Protein AF-A0A8J6HK53-F1 (afdb_monomer_lite)

Structure (mmCIF, N/CA/C/O backbone):
data_AF-A0A8J6HK53-F1
#
_entry.id   AF-A0A8J6HK53-F1
#
loop_
_atom_site.group_PDB
_atom_site.id
_atom_site.type_symbol
_atom_site.label_atom_id
_atom_site.label_alt_id
_atom_site.label_comp_id
_atom_site.label_asym_id
_atom_site.label_entity_id
_atom_site.label_seq_id
_atom_site.pdbx_PDB_ins_code
_atom_site.Cartn_x
_atom_site.Cartn_y
_atom_site.Cartn_z
_atom_site.occupancy
_atom_site.B_iso_or_equiv
_atom_site.auth_seq_id
_atom_site.auth_comp_id
_atom_site.auth_asym_id
_atom_site.auth_atom_id
_atom_site.pdbx_PDB_model_num
ATOM 1 N N . MET A 1 1 ? -6.971 10.467 -10.040 1.00 37.59 1 MET A N 1
ATOM 2 C CA . MET A 1 1 ? -7.233 10.680 -8.605 1.00 37.59 1 MET A CA 1
ATOM 3 C C . MET A 1 1 ? -7.812 9.378 -8.085 1.00 37.59 1 MET A C 1
ATOM 5 O O . MET A 1 1 ? -8.871 8.982 -8.554 1.00 37.59 1 MET A O 1
ATOM 9 N N . ILE A 1 2 ? -7.060 8.644 -7.266 1.00 41.19 2 ILE A N 1
ATOM 10 C CA . ILE A 1 2 ? -7.549 7.403 -6.655 1.00 41.19 2 ILE A CA 1
ATOM 11 C C . ILE A 1 2 ? -8.360 7.840 -5.438 1.00 41.19 2 ILE A C 1
ATOM 13 O O . ILE A 1 2 ? -7.820 8.446 -4.517 1.00 41.19 2 ILE A O 1
ATOM 17 N N . HIS A 1 3 ? -9.672 7.640 -5.488 1.00 45.41 3 HIS A N 1
ATOM 18 C CA . HIS A 1 3 ? -10.553 7.978 -4.379 1.00 45.41 3 HIS A CA 1
ATOM 19 C C . HIS A 1 3 ? -10.498 6.842 -3.359 1.00 45.41 3 HIS A C 1
ATOM 21 O O . HIS A 1 3 ? -11.052 5.771 -3.594 1.00 45.41 3 HIS A O 1
ATOM 27 N N . TYR A 1 4 ? -9.810 7.066 -2.242 1.00 73.19 4 TYR A N 1
ATOM 28 C CA . TYR A 1 4 ? -9.818 6.129 -1.124 1.00 73.19 4 TYR A CA 1
ATOM 29 C C . TYR A 1 4 ? -11.157 6.216 -0.390 1.00 73.19 4 TYR A C 1
ATOM 31 O O . TYR A 1 4 ? -11.612 7.306 -0.037 1.00 73.19 4 TYR A O 1
ATOM 39 N N . ILE A 1 5 ? -11.795 5.068 -0.159 1.00 81.25 5 ILE A N 1
ATOM 40 C CA . ILE A 1 5 ? -13.000 4.998 0.668 1.00 81.25 5 ILE A CA 1
ATOM 41 C C . ILE A 1 5 ? -12.639 5.274 2.135 1.00 81.25 5 ILE A C 1
ATOM 43 O O . ILE A 1 5 ? -11.664 4.724 2.656 1.00 81.25 5 ILE A O 1
ATOM 47 N N . LEU A 1 6 ? -13.412 6.145 2.789 1.00 86.81 6 LEU A N 1
ATOM 48 C CA . LEU A 1 6 ? -13.279 6.423 4.221 1.00 86.81 6 LEU A CA 1
ATOM 49 C C . LEU A 1 6 ? -13.789 5.225 5.044 1.00 86.81 6 LEU A C 1
ATOM 51 O O . LEU 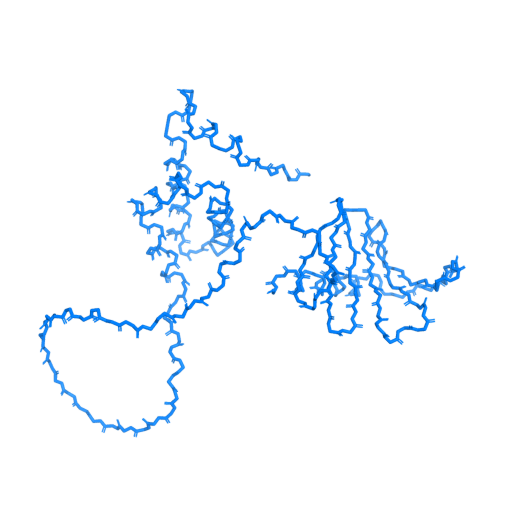A 1 6 ? -14.771 4.609 4.626 1.00 86.81 6 LEU A O 1
ATOM 55 N N . PRO A 1 7 ? -13.204 4.929 6.223 1.00 85.69 7 PRO A N 1
ATOM 56 C CA . PRO A 1 7 ? -13.631 3.808 7.066 1.00 85.69 7 PRO A CA 1
ATOM 57 C C . PRO A 1 7 ? -15.132 3.819 7.373 1.00 85.69 7 PRO A C 1
ATOM 59 O O . PRO A 1 7 ? -15.815 2.831 7.137 1.00 85.69 7 PRO A O 1
ATOM 62 N N . SER A 1 8 ? -15.676 4.971 7.774 1.00 86.44 8 SER A N 1
ATOM 63 C CA . SER A 1 8 ? -17.103 5.119 8.089 1.00 86.44 8 SER A CA 1
ATOM 64 C C . SER A 1 8 ? -18.022 4.815 6.904 1.00 86.44 8 SER A C 1
ATOM 66 O O . SER A 1 8 ? -19.087 4.232 7.083 1.00 86.44 8 SER A O 1
ATOM 68 N N . LEU A 1 9 ? -17.605 5.171 5.685 1.00 88.81 9 LEU A N 1
ATOM 69 C CA . LEU A 1 9 ? -18.369 4.891 4.470 1.00 88.81 9 LEU A CA 1
ATOM 70 C C . LEU A 1 9 ? -18.271 3.412 4.071 1.00 88.81 9 LEU A C 1
ATOM 72 O O . LEU A 1 9 ? -19.230 2.851 3.546 1.00 88.81 9 LEU A O 1
ATOM 76 N N . LEU A 1 10 ? -17.125 2.773 4.322 1.00 89.00 10 LEU A N 1
ATOM 77 C CA . LEU A 1 10 ? -16.948 1.339 4.101 1.00 89.00 10 LEU A CA 1
ATOM 78 C C . LEU A 1 10 ? -17.796 0.518 5.085 1.00 89.00 10 LEU A C 1
ATOM 80 O O . LEU A 1 10 ? -18.440 -0.443 4.665 1.00 89.00 10 LEU A O 1
ATOM 84 N N . GLU A 1 11 ? -17.855 0.917 6.357 1.00 88.94 11 GLU A N 1
ATOM 85 C CA . GLU A 1 11 ? -18.749 0.312 7.353 1.00 88.94 11 GLU A CA 1
ATOM 86 C C . GLU A 1 11 ? -20.219 0.484 6.971 1.00 88.94 11 GLU A C 1
ATOM 88 O O . GLU A 1 11 ? -20.986 -0.478 7.023 1.00 88.94 11 GLU A O 1
ATOM 93 N N . GLU A 1 12 ? -20.613 1.689 6.548 1.00 88.00 12 GLU A N 1
ATOM 94 C CA . GLU A 1 12 ? -21.968 1.953 6.067 1.00 88.00 12 GLU A CA 1
ATOM 95 C C . GLU A 1 12 ? -22.305 1.038 4.888 1.00 88.00 12 GLU A C 1
ATOM 97 O O . GLU A 1 12 ? -23.338 0.373 4.912 1.00 88.00 12 GLU A O 1
ATOM 102 N N . LEU A 1 13 ? -21.413 0.916 3.902 1.00 87.75 13 LEU A N 1
ATOM 103 C CA . LEU A 1 13 ? -21.614 0.056 2.734 1.00 87.75 13 LEU A CA 1
ATOM 104 C C . LEU A 1 13 ? -21.748 -1.429 3.108 1.00 87.75 13 LEU A C 1
ATOM 106 O O . LEU A 1 13 ? -22.575 -2.139 2.535 1.00 87.75 13 LEU A O 1
ATOM 110 N N . CYS A 1 14 ? -20.974 -1.898 4.089 1.00 87.44 14 CYS A N 1
ATOM 111 C CA . CYS A 1 14 ? -21.065 -3.273 4.584 1.00 87.44 14 CYS A CA 1
ATOM 112 C C . CYS A 1 14 ? -22.380 -3.550 5.331 1.00 87.44 14 CYS A C 1
ATOM 114 O O . CYS A 1 14 ? -22.868 -4.678 5.296 1.00 87.44 14 CYS A O 1
ATOM 116 N N . ASN A 1 15 ? -22.956 -2.527 5.967 1.00 83.94 15 ASN A N 1
ATOM 117 C CA . ASN A 1 15 ? -24.186 -2.617 6.759 1.00 83.94 15 ASN A CA 1
ATOM 118 C C . ASN A 1 15 ? -25.443 -2.151 6.004 1.00 83.94 15 ASN A C 1
ATOM 120 O O . ASN A 1 15 ? -26.542 -2.158 6.556 1.00 83.94 15 ASN A O 1
ATOM 124 N N . THR A 1 16 ? -25.297 -1.711 4.755 1.00 78.88 16 THR A N 1
ATOM 125 C CA . THR A 1 16 ? -26.386 -1.120 3.983 1.00 78.88 16 THR A CA 1
ATOM 126 C C . THR A 1 16 ? -27.372 -2.188 3.496 1.00 78.88 16 THR A C 1
ATOM 128 O O . THR A 1 16 ? -27.006 -3.138 2.807 1.00 78.88 16 THR A O 1
ATOM 131 N N . GLU A 1 17 ? -28.664 -1.967 3.760 1.00 71.31 17 GLU A N 1
ATOM 132 C CA . GLU A 1 17 ? -29.782 -2.827 3.325 1.00 71.31 17 GLU A CA 1
ATOM 133 C C . GLU A 1 17 ? -29.893 -2.975 1.794 1.00 71.31 17 GLU A C 1
ATOM 135 O O . GLU A 1 17 ? -30.465 -3.944 1.299 1.00 71.31 17 GLU A O 1
ATOM 140 N N . SER A 1 18 ? -29.360 -2.023 1.020 1.00 70.75 18 SER A N 1
ATOM 141 C CA . SER A 1 18 ? -29.337 -2.098 -0.448 1.00 70.75 18 SER A CA 1
ATOM 142 C C . SER A 1 18 ? -28.207 -2.969 -1.010 1.00 70.75 18 SER A C 1
ATOM 144 O O . SER A 1 18 ? -28.273 -3.348 -2.180 1.00 70.75 18 SER A O 1
ATOM 146 N N . SER A 1 19 ? -27.214 -3.343 -0.196 1.00 70.81 19 SER A N 1
ATOM 147 C CA . SER A 1 19 ? -26.111 -4.238 -0.568 1.00 70.81 19 SER A CA 1
ATOM 148 C C . SER A 1 19 ? -25.847 -5.291 0.515 1.00 70.81 19 SER A C 1
ATOM 150 O O . SER A 1 19 ? -24.735 -5.364 1.055 1.00 70.81 19 SER A O 1
ATOM 152 N N . PRO A 1 20 ? -26.843 -6.141 0.837 1.00 71.00 20 PRO A N 1
ATOM 153 C CA . PRO A 1 20 ? -26.651 -7.186 1.825 1.00 71.00 20 PRO A CA 1
ATOM 154 C C . PRO A 1 20 ? -25.537 -8.118 1.339 1.00 71.00 20 PRO A C 1
ATOM 156 O O . PRO A 1 20 ? -25.554 -8.590 0.200 1.00 71.00 20 PRO A O 1
ATOM 159 N N . ASN A 1 21 ? -24.579 -8.403 2.220 1.00 84.88 21 ASN A N 1
ATOM 160 C CA . ASN A 1 21 ? -23.412 -9.256 1.965 1.00 84.88 21 ASN A CA 1
ATOM 161 C C . ASN A 1 21 ? -22.292 -8.637 1.115 1.00 84.88 21 ASN A C 1
ATOM 163 O O . ASN A 1 21 ? -21.433 -9.388 0.649 1.00 84.88 21 ASN A O 1
ATOM 167 N N . PHE A 1 22 ? -22.240 -7.310 0.945 1.00 90.94 22 PHE A N 1
ATOM 168 C CA . PHE A 1 22 ? -21.119 -6.653 0.256 1.00 90.94 22 PHE A CA 1
ATOM 169 C C . PHE A 1 22 ? -19.753 -7.131 0.780 1.00 90.94 22 PHE A C 1
ATOM 171 O O . PHE A 1 22 ? -18.909 -7.557 -0.005 1.00 90.94 22 PHE A O 1
ATOM 178 N N . GLY A 1 23 ? -19.571 -7.147 2.107 1.00 90.81 23 GLY A N 1
ATOM 179 C CA . GLY A 1 23 ? -18.329 -7.605 2.730 1.00 90.81 23 GLY A CA 1
ATOM 180 C C . GLY A 1 23 ? -17.974 -9.048 2.361 1.00 90.81 23 GLY A C 1
ATOM 181 O O . GLY A 1 23 ? -16.828 -9.336 2.043 1.00 90.81 23 GLY A O 1
ATOM 182 N N . THR A 1 24 ? -18.957 -9.950 2.309 1.00 91.25 24 THR A N 1
ATOM 183 C CA . THR A 1 24 ? -18.725 -11.342 1.889 1.00 91.25 24 THR A CA 1
ATOM 184 C C . THR A 1 24 ? -18.338 -11.433 0.413 1.00 91.25 24 THR A C 1
ATOM 186 O O . THR A 1 24 ? -17.354 -12.092 0.097 1.00 91.25 24 THR A O 1
ATOM 189 N N . GLN A 1 25 ? -19.055 -10.741 -0.478 1.00 93.75 25 GLN A N 1
ATOM 190 C CA . GLN A 1 25 ? -18.770 -10.757 -1.920 1.00 93.75 25 GLN A CA 1
ATOM 191 C C . GLN A 1 25 ? -17.386 -10.184 -2.233 1.00 93.75 25 GLN A C 1
ATOM 193 O O . GLN A 1 25 ? -16.662 -10.727 -3.065 1.00 93.75 25 GLN A O 1
ATOM 198 N N . LEU A 1 26 ? -16.989 -9.113 -1.540 1.00 94.81 26 LEU A N 1
ATOM 199 C CA . LEU A 1 26 ? -15.649 -8.555 -1.676 1.00 94.81 26 LEU A CA 1
ATOM 200 C C . LEU A 1 26 ? -14.590 -9.598 -1.305 1.00 94.81 26 LEU A C 1
ATOM 202 O O . LEU A 1 26 ? -13.646 -9.800 -2.061 1.00 94.81 26 LEU A O 1
ATOM 206 N N . VAL A 1 27 ? -14.770 -10.310 -0.190 1.00 95.75 27 VAL A N 1
ATOM 207 C CA . VAL A 1 27 ? -13.820 -11.350 0.230 1.00 95.75 27 VAL A CA 1
ATOM 208 C C . VAL A 1 27 ? -13.820 -12.564 -0.710 1.00 95.75 27 VAL A C 1
ATOM 210 O O . VAL A 1 27 ? -12.768 -13.161 -0.918 1.00 95.75 27 VAL A O 1
ATOM 213 N N . GLU A 1 28 ? -14.942 -12.913 -1.340 1.00 95.75 28 GLU A N 1
ATOM 214 C CA . GLU A 1 28 ? -14.986 -13.962 -2.373 1.00 95.75 28 GLU A CA 1
ATOM 215 C C . GLU A 1 28 ? -14.168 -13.586 -3.615 1.00 95.75 28 GLU A C 1
ATOM 217 O O . GLU A 1 28 ? -13.426 -14.417 -4.146 1.00 95.75 28 GLU A O 1
ATOM 222 N N . VAL A 1 29 ? -14.245 -12.325 -4.052 1.00 97.06 29 VAL A N 1
ATOM 223 C CA . VAL A 1 29 ? -13.394 -11.816 -5.138 1.00 97.06 29 VAL A CA 1
ATOM 224 C C . VAL A 1 29 ? -11.928 -11.880 -4.724 1.00 97.06 29 VAL A C 1
ATOM 226 O O . VAL A 1 29 ? -11.104 -12.365 -5.496 1.00 97.06 29 VAL A O 1
ATOM 229 N N . ILE A 1 30 ? -11.609 -11.476 -3.490 1.00 97.19 30 ILE A N 1
ATOM 230 C CA . ILE A 1 30 ? -10.246 -11.561 -2.952 1.00 97.19 30 ILE A CA 1
ATOM 231 C C . ILE A 1 30 ? -9.734 -13.008 -2.989 1.00 97.19 30 ILE A C 1
ATOM 233 O O . ILE A 1 30 ? -8.644 -13.262 -3.494 1.00 97.19 30 ILE A O 1
ATOM 237 N N . ALA A 1 31 ? -10.535 -13.961 -2.504 1.00 96.44 31 ALA A N 1
ATOM 238 C CA . ALA A 1 31 ? -10.197 -15.382 -2.520 1.00 96.44 31 ALA A CA 1
ATOM 239 C C . ALA A 1 31 ? -9.950 -15.899 -3.943 1.00 96.44 31 ALA A C 1
ATOM 241 O O . ALA A 1 31 ? -9.002 -16.644 -4.156 1.00 96.44 31 ALA A O 1
ATOM 242 N N . THR A 1 32 ? -10.781 -15.478 -4.901 1.00 96.75 32 THR A N 1
ATOM 243 C CA . THR A 1 32 ? -10.681 -15.897 -6.306 1.00 96.75 32 THR A CA 1
ATOM 244 C C . THR A 1 32 ? -9.376 -15.427 -6.942 1.00 96.75 32 THR A C 1
ATOM 246 O O . THR A 1 32 ? -8.768 -16.180 -7.695 1.00 96.75 32 THR A O 1
ATOM 249 N N . VAL A 1 33 ? -8.935 -14.201 -6.641 1.00 96.69 33 VAL A N 1
ATOM 250 C CA . VAL A 1 33 ? -7.658 -13.690 -7.160 1.00 96.69 33 VAL A CA 1
ATOM 251 C C . VAL A 1 33 ? -6.482 -14.396 -6.489 1.00 96.69 33 VAL A C 1
ATOM 253 O O . VAL A 1 33 ? -5.557 -14.772 -7.188 1.00 96.69 33 VAL A O 1
ATOM 256 N N . LEU A 1 34 ? -6.538 -14.649 -5.175 1.00 96.00 34 LEU A N 1
ATOM 257 C CA . LEU A 1 34 ? -5.491 -15.399 -4.460 1.00 96.00 34 LEU A CA 1
ATOM 258 C C . LEU A 1 34 ? -5.340 -16.860 -4.916 1.00 96.00 34 LEU A C 1
ATOM 260 O O . LEU A 1 34 ? -4.293 -17.457 -4.691 1.00 96.00 34 LEU A O 1
ATOM 264 N N . ASP A 1 35 ? -6.383 -17.453 -5.501 1.00 94.94 35 ASP A N 1
ATOM 265 C CA . ASP A 1 35 ? -6.331 -18.810 -6.061 1.00 94.94 35 ASP A CA 1
ATOM 266 C C . ASP A 1 35 ? -5.726 -18.851 -7.473 1.00 94.94 35 ASP A C 1
ATOM 268 O O . ASP A 1 35 ? -5.524 -19.933 -8.029 1.00 94.94 35 ASP A O 1
ATOM 272 N N . ASN A 1 36 ? -5.456 -17.692 -8.076 1.00 94.38 36 ASN A N 1
ATOM 273 C CA . ASN A 1 36 ? -4.891 -17.605 -9.411 1.00 94.38 36 ASN A CA 1
ATOM 274 C C . ASN A 1 36 ? -3.358 -17.610 -9.352 1.00 94.38 36 ASN A C 1
ATOM 276 O O . ASN A 1 36 ? -2.719 -16.564 -9.418 1.00 94.38 36 ASN A O 1
ATOM 280 N N . GLU A 1 37 ? -2.770 -18.805 -9.265 1.00 89.88 37 GLU A N 1
ATOM 281 C CA . GLU A 1 37 ? -1.323 -19.015 -9.080 1.00 89.88 37 GLU A CA 1
ATOM 282 C C . GLU A 1 37 ? -0.428 -18.285 -10.108 1.00 89.88 37 GLU A C 1
ATOM 284 O O . GLU A 1 37 ? 0.720 -17.974 -9.796 1.00 89.88 37 GLU A O 1
ATOM 289 N N . ASP A 1 38 ? -0.950 -17.963 -11.297 1.00 92.88 38 ASP A N 1
ATOM 290 C CA . ASP A 1 38 ? -0.216 -17.303 -12.386 1.00 92.88 38 ASP A CA 1
ATOM 291 C C . ASP A 1 38 ? -0.318 -15.754 -12.382 1.00 92.88 38 ASP A C 1
ATOM 293 O O . ASP A 1 38 ? 0.237 -15.105 -13.272 1.00 92.88 38 ASP A O 1
ATOM 297 N N . ASP A 1 39 ? -1.028 -15.140 -11.424 1.00 93.94 39 ASP A N 1
ATOM 298 C CA . ASP A 1 39 ? -1.310 -13.691 -11.382 1.00 93.94 39 ASP A CA 1
ATOM 299 C C . ASP A 1 39 ? -0.636 -12.980 -10.193 1.00 93.94 39 ASP A C 1
ATOM 301 O O . ASP A 1 39 ? -1.273 -12.564 -9.224 1.00 93.94 39 ASP A O 1
ATOM 305 N N . GLU A 1 40 ? 0.690 -12.827 -10.272 1.00 92.31 40 GLU A N 1
ATOM 306 C CA . GLU A 1 40 ? 1.504 -12.171 -9.235 1.00 92.31 40 GLU A CA 1
ATOM 307 C C . GLU A 1 40 ? 1.105 -10.699 -9.005 1.00 92.31 40 GLU A C 1
ATOM 309 O O . GLU A 1 40 ? 0.991 -10.254 -7.860 1.00 92.31 40 GLU A O 1
ATOM 314 N N . ASP A 1 41 ? 0.829 -9.951 -10.078 1.00 93.44 41 ASP A N 1
ATOM 315 C CA . ASP A 1 41 ? 0.373 -8.558 -9.990 1.00 93.44 41 ASP A CA 1
ATOM 316 C C . ASP A 1 41 ? -0.996 -8.471 -9.299 1.00 93.44 41 ASP A C 1
ATOM 318 O O . ASP A 1 41 ? -1.213 -7.615 -8.432 1.00 93.44 41 ASP A O 1
ATOM 322 N N . GLY A 1 42 ? -1.907 -9.388 -9.643 1.00 93.94 42 GLY A N 1
ATOM 323 C CA . GLY A 1 42 ? -3.180 -9.567 -8.961 1.00 93.94 42 GLY A CA 1
ATOM 324 C C . GLY A 1 42 ? -2.973 -9.797 -7.471 1.00 93.94 42 GLY A C 1
ATOM 325 O O . GLY A 1 42 ? -3.509 -9.028 -6.673 1.00 93.94 42 GLY A O 1
ATOM 326 N N . HIS A 1 43 ? -2.139 -10.772 -7.095 1.00 95.00 43 HIS A N 1
ATOM 327 C CA . HIS A 1 43 ? -1.803 -11.083 -5.702 1.00 95.00 43 HIS A CA 1
ATOM 328 C C . HIS A 1 43 ? -1.325 -9.859 -4.914 1.00 95.00 43 HIS A C 1
ATOM 330 O O . HIS A 1 43 ? -1.842 -9.601 -3.825 1.00 95.00 43 HIS A O 1
ATOM 336 N N . LEU A 1 44 ? -0.405 -9.060 -5.461 1.00 93.62 44 LEU A N 1
ATOM 337 C CA . LEU A 1 44 ? 0.085 -7.845 -4.800 1.00 93.62 44 LEU A CA 1
ATOM 338 C C . LEU A 1 44 ? -1.036 -6.830 -4.547 1.00 93.62 44 LEU A C 1
ATOM 340 O O . LEU A 1 44 ? -1.125 -6.257 -3.457 1.00 93.62 44 LEU A O 1
ATOM 344 N N . ILE A 1 45 ? -1.925 -6.637 -5.525 1.00 94.50 45 ILE A N 1
ATOM 345 C CA . ILE A 1 45 ? -3.072 -5.733 -5.388 1.00 94.50 45 ILE A CA 1
ATOM 346 C C . ILE A 1 45 ? -4.023 -6.238 -4.301 1.00 94.50 45 ILE A C 1
ATOM 348 O O . ILE A 1 45 ? -4.444 -5.453 -3.450 1.00 94.50 45 ILE A O 1
ATOM 352 N N . VAL A 1 46 ? -4.356 -7.534 -4.282 1.00 96.00 46 VAL A N 1
ATOM 353 C CA . VAL A 1 46 ? -5.260 -8.068 -3.251 1.00 96.00 46 VAL A CA 1
ATOM 354 C C . VAL A 1 46 ? -4.641 -8.055 -1.866 1.00 96.00 46 VAL A C 1
ATOM 356 O O . VAL A 1 46 ? -5.358 -7.792 -0.906 1.00 96.00 46 VAL A O 1
ATOM 359 N N . LEU A 1 47 ? -3.337 -8.295 -1.738 1.00 95.31 47 LEU A N 1
ATOM 360 C CA . LEU A 1 47 ? -2.638 -8.187 -0.457 1.00 95.31 47 LEU A CA 1
ATOM 361 C C . LEU A 1 47 ? -2.700 -6.754 0.084 1.00 95.31 47 LEU A C 1
ATOM 363 O O . LEU A 1 47 ? -3.013 -6.564 1.261 1.00 95.31 47 LEU A O 1
ATOM 367 N N . ALA A 1 48 ? -2.518 -5.749 -0.778 1.00 92.56 48 ALA A N 1
ATOM 368 C CA . ALA A 1 48 ? -2.712 -4.349 -0.404 1.00 92.56 48 ALA A CA 1
ATOM 369 C C . ALA A 1 48 ? -4.169 -4.058 0.004 1.00 92.56 48 ALA A C 1
ATOM 371 O O . ALA A 1 48 ? -4.406 -3.391 1.009 1.00 92.56 48 ALA A O 1
ATOM 372 N N . ILE A 1 49 ? -5.157 -4.606 -0.716 1.00 94.38 49 ILE A N 1
ATOM 373 C CA . ILE A 1 49 ? -6.579 -4.476 -0.354 1.00 94.38 49 ILE A CA 1
ATOM 374 C C . ILE A 1 49 ? -6.862 -5.131 1.005 1.00 94.38 49 ILE A C 1
ATOM 376 O O . ILE A 1 49 ? -7.547 -4.535 1.830 1.00 94.38 49 ILE A O 1
ATOM 380 N N . ILE A 1 50 ? -6.338 -6.331 1.268 1.00 94.88 50 ILE A N 1
ATOM 381 C CA . ILE A 1 50 ? -6.503 -7.028 2.553 1.00 94.88 50 ILE A CA 1
ATOM 382 C C . ILE A 1 50 ? -5.934 -6.176 3.689 1.00 94.88 50 ILE A C 1
ATOM 384 O O . ILE A 1 50 ? -6.608 -5.998 4.704 1.00 94.88 50 ILE A O 1
ATOM 388 N N . GLN A 1 51 ? -4.735 -5.614 3.511 1.00 92.56 51 GLN A N 1
ATOM 389 C CA . GLN A 1 51 ? -4.121 -4.717 4.491 1.00 92.56 51 GLN A CA 1
ATOM 390 C C . GLN A 1 51 ? -5.008 -3.494 4.762 1.00 92.56 51 GLN A C 1
ATOM 392 O O . GLN A 1 51 ? -5.263 -3.159 5.919 1.00 92.56 51 GLN A O 1
ATOM 397 N N . ASP A 1 52 ? -5.548 -2.881 3.711 1.00 92.56 52 ASP A N 1
ATOM 398 C CA . ASP A 1 52 ? -6.459 -1.740 3.806 1.00 92.56 52 ASP A CA 1
ATOM 399 C C . ASP A 1 52 ? -7.763 -2.081 4.543 1.00 92.56 52 ASP A C 1
ATOM 401 O O . ASP A 1 52 ? -8.230 -1.304 5.379 1.00 92.56 52 ASP A O 1
ATOM 405 N N . LEU A 1 53 ? -8.360 -3.240 4.259 1.00 93.31 53 LEU A N 1
ATOM 406 C CA . LEU A 1 53 ? -9.587 -3.697 4.915 1.00 93.31 53 LEU A CA 1
ATOM 407 C C . LEU A 1 53 ? -9.356 -3.981 6.403 1.00 93.31 53 LEU A C 1
ATOM 409 O O . LEU A 1 53 ? -10.186 -3.598 7.229 1.00 93.31 53 LEU A O 1
ATOM 413 N N . MET A 1 54 ? -8.215 -4.583 6.750 1.00 92.31 54 MET A N 1
ATOM 414 C CA . MET A 1 54 ? -7.818 -4.808 8.142 1.00 92.31 54 MET A CA 1
ATOM 415 C C . MET A 1 54 ? -7.524 -3.498 8.876 1.00 92.31 54 MET A C 1
ATOM 417 O O . MET A 1 54 ? -7.864 -3.377 10.044 1.00 92.31 54 MET A O 1
ATOM 421 N N . ALA A 1 55 ? -6.955 -2.496 8.206 1.00 88.81 55 ALA A N 1
ATOM 422 C CA . ALA A 1 55 ? -6.702 -1.196 8.821 1.00 88.81 55 ALA A CA 1
ATOM 423 C C . ALA A 1 55 ? -7.985 -0.373 9.040 1.00 88.81 55 ALA A C 1
ATOM 425 O O . ALA A 1 55 ? -8.070 0.397 9.995 1.00 88.81 55 ALA A O 1
ATOM 426 N N . LYS A 1 56 ? -8.974 -0.497 8.144 1.00 90.38 56 LYS A N 1
ATOM 427 C CA . LYS A 1 56 ? -10.173 0.359 8.136 1.00 90.38 56 LYS A CA 1
ATOM 428 C C . LYS A 1 56 ? -11.363 -0.249 8.876 1.00 90.38 56 LYS A C 1
ATOM 430 O O . LYS A 1 56 ? -12.063 0.482 9.564 1.00 90.38 56 LYS A O 1
ATOM 435 N N . CYS A 1 57 ? -11.611 -1.549 8.712 1.00 89.00 57 CYS A N 1
ATOM 436 C CA . CYS A 1 57 ? -12.839 -2.214 9.166 1.00 89.00 57 CYS A CA 1
ATOM 437 C C . CYS A 1 57 ? -12.564 -3.646 9.661 1.00 89.00 57 CYS A C 1
ATOM 439 O O . CYS A 1 57 ? -13.273 -4.587 9.288 1.00 89.00 57 CYS A O 1
ATOM 441 N N . GLN A 1 58 ? -11.533 -3.821 10.495 1.00 91.31 58 GLN A N 1
ATOM 442 C CA . GLN A 1 58 ? -11.108 -5.130 11.003 1.00 91.31 58 GLN A CA 1
ATOM 443 C C . GLN A 1 58 ? -12.268 -5.962 11.558 1.00 91.31 58 GLN A C 1
ATOM 445 O O . GLN A 1 58 ? -12.429 -7.117 11.175 1.00 91.31 58 GLN A O 1
ATOM 450 N N . GLU A 1 59 ? -13.095 -5.371 12.419 1.00 89.00 59 GLU A N 1
ATOM 451 C CA . GLU A 1 59 ? -14.188 -6.065 13.113 1.00 89.00 59 GLU A CA 1
ATOM 452 C C . GLU A 1 59 ? -15.206 -6.703 12.153 1.00 89.00 59 GLU A C 1
ATOM 454 O O . GLU A 1 59 ? -15.821 -7.716 12.477 1.00 89.00 59 GLU A O 1
ATOM 459 N N . ILE A 1 60 ? -15.363 -6.138 10.952 1.00 89.19 60 ILE A N 1
ATOM 460 C CA . ILE A 1 60 ? -16.266 -6.656 9.918 1.00 89.19 60 ILE A CA 1
ATOM 461 C C . ILE A 1 60 ? -15.565 -7.745 9.098 1.00 89.19 60 ILE A C 1
ATOM 463 O O . ILE A 1 60 ? -16.106 -8.831 8.886 1.00 89.19 60 ILE A O 1
ATOM 467 N N . PHE A 1 61 ? -14.354 -7.460 8.614 1.00 93.56 61 PHE A N 1
ATOM 468 C CA . PHE A 1 61 ? -13.687 -8.316 7.632 1.00 93.56 61 PHE A CA 1
ATOM 469 C C . PHE A 1 61 ? -12.938 -9.499 8.244 1.00 93.56 61 PHE A C 1
ATOM 471 O O . PHE A 1 61 ? -12.748 -10.498 7.554 1.00 93.56 61 PHE A O 1
ATOM 478 N N . LEU A 1 62 ? -12.568 -9.447 9.526 1.00 92.81 62 LEU A N 1
ATOM 479 C CA . LEU A 1 62 ? -11.840 -10.526 10.196 1.00 92.81 62 LEU A CA 1
ATOM 480 C C . LEU A 1 62 ? -12.630 -11.842 10.180 1.00 92.81 62 LEU A C 1
ATOM 482 O O . LEU A 1 62 ? -12.071 -12.884 9.834 1.00 92.81 62 LEU A O 1
ATOM 486 N N . ASP A 1 63 ? -13.933 -11.797 10.477 1.00 88.31 63 ASP A N 1
ATOM 487 C CA . ASP A 1 63 ? -14.800 -12.981 10.411 1.00 88.31 63 ASP A CA 1
ATOM 488 C C . ASP A 1 63 ? -14.928 -13.510 8.975 1.00 88.31 63 ASP A C 1
ATOM 490 O O . ASP A 1 63 ? -14.814 -14.710 8.720 1.00 88.31 63 ASP A O 1
ATOM 494 N N . HIS A 1 64 ? -15.093 -12.611 8.003 1.00 91.12 64 HIS A N 1
ATOM 495 C CA . HIS A 1 64 ? -15.191 -12.989 6.596 1.00 91.12 64 HIS A CA 1
ATOM 496 C C . HIS A 1 64 ? -13.898 -13.630 6.075 1.00 91.12 64 HIS A C 1
ATOM 498 O O . HIS A 1 64 ? -13.958 -14.655 5.391 1.00 91.12 64 HIS A O 1
ATOM 504 N N . PHE A 1 65 ? -12.736 -13.086 6.441 1.00 94.81 65 PHE A N 1
ATOM 505 C CA . PHE A 1 65 ? -11.426 -13.641 6.107 1.00 94.81 65 PHE A CA 1
ATOM 506 C C . PHE A 1 65 ? -11.197 -15.012 6.738 1.00 94.81 65 PHE A C 1
ATOM 508 O O . PHE A 1 65 ? -10.718 -15.919 6.053 1.00 94.81 65 PHE A O 1
ATOM 515 N N . ALA A 1 66 ? -11.581 -15.191 8.005 1.00 91.94 66 ALA A N 1
ATOM 516 C CA . ALA A 1 66 ? -11.508 -16.486 8.674 1.00 91.94 66 ALA A CA 1
ATOM 517 C C . ALA A 1 66 ? -12.405 -17.519 7.978 1.00 91.94 66 ALA A C 1
ATOM 519 O O . ALA A 1 66 ? -11.960 -18.624 7.662 1.00 91.94 66 ALA A O 1
ATOM 520 N N . ARG A 1 67 ? -13.653 -17.143 7.683 1.00 91.25 67 ARG A N 1
ATOM 521 C CA . ARG A 1 67 ? -14.654 -18.025 7.074 1.00 91.25 67 ARG A CA 1
ATOM 522 C C . ARG A 1 67 ? -14.281 -18.473 5.661 1.00 91.25 67 ARG A C 1
ATOM 524 O O . ARG A 1 67 ? -14.542 -19.621 5.315 1.00 91.25 67 ARG A O 1
ATOM 531 N N . LEU A 1 68 ? -13.677 -17.594 4.861 1.00 92.62 68 LEU A N 1
ATOM 532 C CA . LEU A 1 68 ? -13.240 -17.897 3.490 1.00 92.62 68 LEU A CA 1
ATOM 533 C C . LEU A 1 68 ? -11.782 -18.383 3.405 1.00 92.62 68 LEU A C 1
ATOM 535 O O . LEU A 1 68 ? -11.272 -18.617 2.310 1.00 92.62 68 LEU A O 1
ATOM 539 N N . GLY A 1 69 ? -11.113 -18.578 4.546 1.00 92.81 69 GLY A N 1
ATOM 540 C CA . GLY A 1 69 ? -9.768 -19.152 4.602 1.00 92.81 69 GLY A CA 1
ATOM 541 C C . GLY A 1 69 ? -8.682 -18.260 3.998 1.00 92.81 69 GLY A C 1
ATOM 542 O O . GLY A 1 69 ? -7.660 -18.771 3.542 1.00 92.81 69 GLY A O 1
ATOM 543 N N . ILE A 1 70 ? -8.878 -16.937 3.996 1.00 96.38 70 ILE A N 1
ATOM 544 C CA . ILE A 1 70 ? -7.926 -15.984 3.403 1.00 96.38 70 ILE A CA 1
ATOM 545 C C . ILE A 1 70 ? -6.555 -16.084 4.074 1.00 96.38 70 ILE A C 1
ATOM 547 O O . ILE A 1 70 ? -5.543 -16.079 3.383 1.00 96.38 70 ILE A O 1
ATOM 551 N N . PHE A 1 71 ? -6.504 -16.277 5.396 1.00 92.62 71 PHE A N 1
ATOM 552 C CA . PHE A 1 71 ? -5.240 -16.446 6.120 1.00 92.62 71 PHE A CA 1
ATOM 553 C C . PHE A 1 71 ? -4.410 -17.618 5.589 1.00 92.62 71 PHE A C 1
ATOM 555 O O . PHE A 1 71 ? -3.205 -17.484 5.406 1.00 92.62 71 PHE A O 1
ATOM 562 N N . THR A 1 72 ? -5.052 -18.751 5.294 1.00 91.75 72 THR A N 1
ATOM 563 C CA . THR A 1 72 ? -4.374 -19.933 4.748 1.00 91.75 72 THR A CA 1
ATOM 564 C C . THR A 1 72 ? -3.857 -19.675 3.337 1.00 91.75 72 THR A C 1
ATOM 566 O O . THR A 1 72 ? -2.740 -20.077 3.024 1.00 91.75 72 THR A O 1
ATOM 569 N N . LYS A 1 73 ? -4.635 -18.972 2.504 1.00 93.50 73 LYS A N 1
ATOM 570 C CA . LYS A 1 73 ? -4.224 -18.597 1.142 1.00 93.50 73 LYS A CA 1
ATOM 571 C C . LYS A 1 73 ? -3.021 -17.652 1.166 1.00 93.50 73 LYS A C 1
ATOM 573 O O . LYS A 1 73 ? -2.023 -17.915 0.509 1.00 93.50 73 LYS A O 1
ATOM 578 N N . VAL A 1 74 ? -3.063 -16.611 1.999 1.00 93.69 74 VAL A N 1
ATOM 579 C CA . VAL A 1 74 ? -1.942 -15.670 2.171 1.00 93.69 74 VAL A CA 1
ATOM 580 C C . VAL A 1 74 ? -0.706 -16.372 2.740 1.00 93.69 74 VAL A C 1
ATOM 582 O O . VAL A 1 74 ? 0.405 -16.137 2.276 1.00 93.69 74 VAL A O 1
ATOM 585 N N . GLN A 1 75 ? -0.881 -17.279 3.705 1.00 88.81 75 GLN A N 1
ATOM 586 C CA . GLN A 1 75 ? 0.228 -18.059 4.255 1.00 88.81 75 GLN A CA 1
ATOM 587 C C . GLN A 1 75 ? 0.884 -18.959 3.199 1.00 88.81 75 GLN A C 1
ATOM 589 O O . GLN A 1 75 ? 2.103 -19.105 3.211 1.00 88.81 75 GLN A O 1
ATOM 594 N N . ALA A 1 76 ? 0.106 -19.544 2.284 1.00 88.94 76 ALA A N 1
ATOM 595 C CA . ALA A 1 76 ? 0.648 -20.350 1.193 1.00 88.94 76 ALA A CA 1
ATOM 596 C C . ALA A 1 76 ? 1.526 -19.520 0.237 1.00 88.94 76 ALA A C 1
ATOM 598 O O . ALA A 1 76 ? 2.546 -20.021 -0.232 1.00 88.94 76 ALA A O 1
ATOM 599 N N . LEU A 1 77 ? 1.181 -18.244 0.015 1.00 88.38 77 LEU A N 1
ATOM 600 C CA . LEU A 1 77 ? 1.974 -17.320 -0.807 1.00 88.38 77 LEU A CA 1
ATOM 601 C C . LEU A 1 77 ? 3.309 -16.923 -0.161 1.00 88.38 77 LEU A C 1
ATOM 603 O O . LEU A 1 77 ? 4.269 -16.643 -0.871 1.00 88.38 77 LEU A O 1
ATOM 607 N N . ALA A 1 78 ? 3.398 -16.918 1.173 1.00 82.44 78 ALA A N 1
ATOM 608 C CA . ALA A 1 78 ? 4.619 -16.542 1.892 1.00 82.44 78 ALA A CA 1
ATOM 609 C C . ALA A 1 78 ? 5.762 -17.574 1.764 1.00 82.44 78 ALA A C 1
ATOM 611 O O . ALA A 1 78 ? 6.874 -17.312 2.222 1.00 82.44 78 ALA A O 1
ATOM 612 N N . GLY A 1 79 ? 5.500 -18.735 1.151 1.00 72.12 79 GLY A N 1
ATOM 613 C CA . GLY A 1 79 ? 6.469 -19.817 1.003 1.00 72.12 79 GLY A CA 1
ATOM 614 C C . GLY A 1 79 ? 6.830 -20.501 2.331 1.00 72.12 79 GLY A C 1
ATOM 615 O O . GLY A 1 79 ? 6.293 -20.168 3.394 1.00 72.12 79 GLY A O 1
ATOM 616 N N . PRO A 1 80 ? 7.725 -21.506 2.300 1.00 69.44 80 PRO A N 1
ATOM 617 C CA . PRO A 1 80 ? 8.280 -22.085 3.515 1.00 69.44 80 PRO A CA 1
ATOM 618 C C . PRO A 1 80 ? 8.946 -20.969 4.319 1.00 69.44 80 PRO A C 1
ATOM 620 O O . PRO A 1 80 ? 9.812 -20.271 3.801 1.00 69.44 80 PRO A O 1
ATOM 623 N N . GLN A 1 81 ? 8.541 -20.797 5.577 1.00 53.41 81 GLN A N 1
ATOM 624 C CA . GLN A 1 81 ? 9.229 -19.898 6.497 1.00 53.41 81 GLN A CA 1
ATOM 625 C C . GLN A 1 81 ? 10.685 -20.374 6.577 1.00 53.41 81 GLN A C 1
ATOM 627 O O . GLN A 1 81 ? 10.938 -21.453 7.120 1.00 53.41 81 GLN A O 1
ATOM 632 N N . GLU A 1 82 ? 11.624 -19.623 5.994 1.00 42.50 82 GLU A N 1
ATOM 633 C CA . GLU A 1 82 ? 13.055 -19.862 6.167 1.00 42.50 82 GLU A CA 1
ATOM 634 C C . GLU A 1 82 ? 13.353 -19.720 7.657 1.00 42.50 82 GLU A C 1
ATOM 636 O O . GLU A 1 82 ? 13.539 -18.631 8.201 1.00 42.50 82 GLU A O 1
ATOM 641 N N . THR A 1 83 ? 13.327 -20.852 8.349 1.00 43.16 83 THR A N 1
ATOM 642 C CA . THR A 1 83 ? 13.856 -20.937 9.695 1.00 43.16 83 THR A CA 1
ATOM 643 C C . THR A 1 83 ? 15.346 -20.720 9.496 1.00 43.16 83 THR A C 1
ATOM 645 O O . THR A 1 83 ? 15.990 -21.527 8.829 1.00 43.16 83 THR A O 1
ATOM 648 N N . GLN A 1 84 ? 15.884 -19.596 9.972 1.00 40.12 84 GLN A N 1
ATOM 649 C CA . GLN A 1 84 ? 17.327 -19.432 10.111 1.00 40.12 84 GLN A CA 1
ATOM 650 C C . GLN A 1 84 ? 17.809 -20.516 11.080 1.00 40.12 84 GLN A C 1
ATOM 652 O O . GLN A 1 84 ? 17.853 -20.327 12.294 1.00 40.12 84 GLN A O 1
ATOM 657 N N . GLU A 1 85 ? 18.095 -21.691 10.532 1.00 37.59 85 GLU A N 1
ATOM 658 C CA . GLU A 1 85 ? 18.841 -22.743 11.187 1.00 37.59 85 GLU A CA 1
ATOM 659 C C . GLU A 1 85 ? 20.273 -22.223 11.298 1.00 37.59 85 GLU A C 1
ATOM 661 O O . GLU A 1 85 ? 21.034 -22.198 10.333 1.00 37.59 85 GLU A O 1
ATOM 666 N N . ASN A 1 86 ? 20.612 -21.723 12.487 1.00 33.69 86 ASN A N 1
ATOM 667 C CA . ASN A 1 86 ? 22.002 -21.660 12.907 1.00 33.69 86 ASN A CA 1
ATOM 668 C C . ASN A 1 86 ? 22.591 -23.067 12.750 1.00 33.69 86 ASN A C 1
ATOM 670 O O . ASN A 1 86 ? 22.065 -24.024 13.319 1.00 33.69 86 ASN A O 1
ATOM 674 N N . ASP A 1 87 ? 23.673 -23.150 11.981 1.00 36.97 87 ASP A N 1
ATOM 675 C CA . ASP A 1 87 ? 24.526 -24.320 11.814 1.00 36.97 87 ASP A CA 1
ATOM 676 C C . ASP A 1 87 ? 24.801 -25.028 13.148 1.00 36.97 87 ASP A C 1
ATOM 678 O O . ASP A 1 87 ? 25.583 -24.505 13.934 1.00 36.97 87 ASP A O 1
ATOM 682 N N . GLU A 1 88 ? 24.281 -26.243 13.350 1.00 35.81 88 GLU A N 1
ATOM 683 C CA . GLU A 1 88 ? 25.031 -27.334 13.988 1.00 35.81 88 GLU A CA 1
ATOM 684 C C . GLU A 1 88 ? 24.667 -28.680 13.332 1.00 35.81 88 GLU A C 1
ATOM 686 O O . GLU A 1 88 ? 23.579 -29.234 13.455 1.00 35.81 88 GLU A O 1
ATOM 691 N N . ASN A 1 89 ? 25.645 -29.164 12.578 1.00 32.44 89 ASN A N 1
ATOM 692 C CA . ASN A 1 89 ? 25.800 -30.461 11.936 1.00 32.44 89 ASN A CA 1
ATOM 693 C C . ASN A 1 89 ? 25.487 -31.660 12.860 1.00 32.44 89 ASN A C 1
ATOM 695 O O . ASN A 1 89 ? 26.166 -31.796 13.869 1.00 32.44 89 ASN A O 1
ATOM 699 N N . GLU A 1 90 ? 24.598 -32.584 12.459 1.00 32.56 90 GLU A N 1
ATOM 700 C CA . GLU A 1 90 ? 24.764 -34.035 12.688 1.00 32.56 90 GLU A CA 1
ATOM 701 C C . GLU A 1 90 ? 23.748 -34.900 11.903 1.00 32.56 90 GLU A C 1
ATOM 703 O O . GLU A 1 90 ? 22.531 -34.783 12.025 1.00 32.56 90 GLU A O 1
ATOM 708 N N . GLN A 1 91 ? 24.283 -35.807 11.078 1.00 35.53 91 GLN A N 1
ATOM 709 C CA . GLN A 1 91 ? 23.575 -36.920 10.436 1.00 35.53 91 GLN A CA 1
ATOM 710 C C . GLN A 1 91 ? 23.026 -37.903 11.487 1.00 35.53 91 GLN A C 1
ATOM 712 O O . GLN A 1 91 ? 23.775 -38.254 12.393 1.00 35.53 91 GLN A O 1
ATOM 717 N N . ASN A 1 92 ? 21.812 -38.449 11.298 1.00 29.31 92 ASN A N 1
ATOM 718 C CA . ASN A 1 92 ? 21.533 -39.897 11.132 1.00 29.31 92 ASN A CA 1
ATOM 719 C C . ASN A 1 92 ? 20.016 -40.225 11.230 1.00 29.31 92 ASN A C 1
ATOM 721 O O . ASN A 1 92 ? 19.375 -39.926 12.227 1.00 29.31 92 ASN A O 1
ATOM 725 N N . SER A 1 93 ? 19.508 -40.905 10.196 1.00 31.97 93 SER A N 1
ATOM 726 C CA . SER 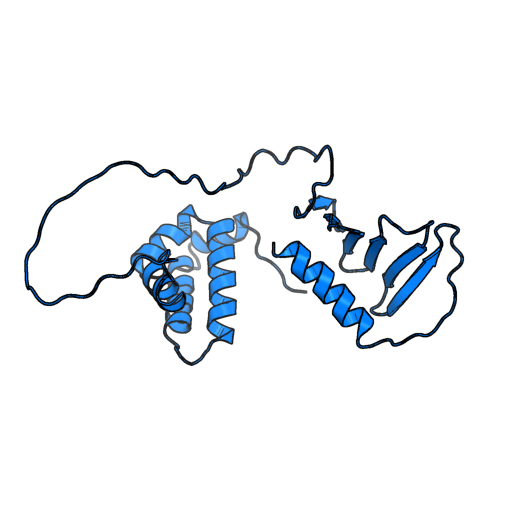A 1 93 ? 18.498 -41.989 10.143 1.00 31.97 93 SER A CA 1
ATOM 727 C C . SER A 1 93 ? 17.204 -42.011 10.994 1.00 31.97 93 SER A C 1
ATOM 729 O O . SER A 1 93 ? 17.244 -42.112 12.211 1.00 31.97 93 SER A O 1
ATOM 731 N N . GLU A 1 94 ? 16.087 -42.160 10.254 1.00 31.44 94 GLU A N 1
ATOM 732 C CA . GLU A 1 94 ? 14.925 -43.067 10.452 1.00 31.44 94 GLU A CA 1
ATOM 733 C C . GLU A 1 94 ? 14.043 -42.978 11.723 1.00 31.44 94 GLU A C 1
ATOM 735 O O . GLU A 1 94 ? 14.508 -43.150 12.843 1.00 31.44 94 GLU A O 1
ATOM 740 N N . GLY A 1 95 ? 12.709 -42.909 11.532 1.00 27.59 95 GLY A N 1
ATOM 741 C CA . GLY A 1 95 ? 11.757 -43.456 12.517 1.00 27.59 95 GLY A CA 1
ATOM 742 C C . GLY A 1 95 ? 10.409 -42.745 12.695 1.00 27.59 95 GLY A C 1
ATOM 743 O O . GLY A 1 95 ? 10.278 -41.782 13.435 1.00 27.59 95 GLY A O 1
ATOM 744 N N . GLU A 1 96 ? 9.394 -43.314 12.054 1.00 31.86 96 GLU A N 1
ATOM 745 C CA . GLU A 1 96 ? 7.941 -43.267 12.280 1.00 31.86 96 GLU A CA 1
ATOM 746 C C . GLU A 1 96 ? 7.335 -42.801 13.641 1.00 31.86 96 GLU A C 1
ATOM 748 O O . GLU A 1 96 ? 7.657 -43.302 14.712 1.00 31.86 96 GLU A O 1
ATOM 753 N N . THR A 1 97 ? 6.207 -42.075 13.507 1.00 27.77 97 THR A N 1
ATOM 754 C CA . THR A 1 97 ? 4.909 -42.308 14.195 1.00 27.77 97 THR A CA 1
ATOM 755 C C . THR A 1 97 ? 4.566 -41.635 15.550 1.00 27.77 97 THR A C 1
ATOM 757 O O . THR A 1 97 ? 5.176 -41.863 16.585 1.00 27.77 97 THR A O 1
ATOM 760 N N . ARG A 1 98 ? 3.366 -41.009 15.522 1.00 31.11 98 ARG A N 1
ATOM 761 C CA . ARG A 1 98 ? 2.337 -40.773 16.577 1.00 31.11 98 ARG A CA 1
ATOM 762 C C . ARG A 1 98 ? 2.367 -39.498 17.444 1.00 31.11 98 ARG A C 1
ATOM 764 O O . ARG A 1 98 ? 3.030 -39.416 18.460 1.00 31.11 98 ARG A O 1
ATOM 771 N N . ARG A 1 99 ? 1.384 -38.645 17.114 1.00 38.00 99 ARG A N 1
ATOM 772 C CA . ARG A 1 99 ? 0.235 -38.177 17.927 1.00 38.00 99 ARG A CA 1
ATOM 773 C C . ARG A 1 99 ? 0.470 -37.650 19.358 1.00 38.00 99 ARG A C 1
ATOM 775 O O . ARG A 1 99 ? 0.923 -38.360 20.241 1.00 38.00 99 ARG A O 1
ATOM 782 N N . THR A 1 100 ? -0.227 -36.530 19.579 1.00 26.69 100 THR A N 1
ATOM 783 C CA . THR A 1 100 ? -0.850 -35.995 20.810 1.00 26.69 100 THR A CA 1
ATOM 784 C C . THR A 1 100 ? -0.032 -35.061 21.696 1.00 26.69 100 THR A C 1
ATOM 786 O O . THR A 1 100 ? 1.016 -35.423 22.207 1.00 26.69 100 THR A O 1
ATOM 789 N N . GLY A 1 101 ? -0.641 -33.903 21.986 1.00 25.27 101 GLY A N 1
ATOM 790 C CA . GLY A 1 101 ? -0.544 -33.277 23.303 1.00 25.27 101 GLY A CA 1
ATOM 791 C C . GLY A 1 101 ? 0.046 -31.872 23.335 1.00 25.27 101 GLY A C 1
ATOM 792 O O . GLY A 1 101 ? 1.237 -31.714 23.545 1.00 25.27 101 GLY A O 1
ATOM 793 N N . SER A 1 102 ? -0.835 -30.875 23.210 1.00 41.56 102 SER A N 1
ATOM 794 C CA . SER A 1 102 ? -0.886 -29.652 24.027 1.00 41.56 102 SER A CA 1
ATOM 795 C C . SER A 1 102 ? 0.364 -29.294 24.841 1.00 41.56 102 SER A C 1
ATOM 797 O O . SER A 1 102 ? 0.636 -29.932 25.859 1.00 41.56 102 SER A O 1
ATOM 799 N N . ARG A 1 103 ? 0.964 -28.142 24.528 1.00 33.94 103 ARG A N 1
ATOM 800 C CA . ARG A 1 103 ? 1.570 -27.261 25.531 1.00 33.94 103 ARG A CA 1
ATOM 801 C C . ARG A 1 103 ? 1.468 -25.806 25.076 1.00 33.94 103 ARG A C 1
ATOM 803 O O . ARG A 1 103 ? 2.235 -25.348 24.239 1.00 33.94 103 ARG A O 1
ATOM 810 N N . LEU A 1 104 ? 0.490 -25.104 25.656 1.00 38.78 104 LEU A N 1
ATOM 811 C CA . LEU A 1 104 ? 0.688 -23.714 26.050 1.00 38.78 104 LEU A CA 1
ATOM 812 C C . LEU A 1 104 ? 2.004 -23.659 26.839 1.00 38.78 104 LEU A C 1
ATOM 814 O O . LEU A 1 104 ? 2.131 -24.417 27.800 1.00 38.78 104 LEU A O 1
ATOM 818 N N . ASP A 1 105 ? 2.962 -22.835 26.426 1.00 32.34 105 ASP A N 1
ATOM 819 C CA . ASP A 1 105 ? 3.352 -21.651 27.195 1.00 32.34 105 ASP A CA 1
ATOM 820 C C . ASP A 1 105 ? 4.430 -20.840 26.450 1.00 32.34 105 ASP A C 1
ATOM 822 O O . ASP A 1 105 ? 5.414 -21.387 25.963 1.00 32.34 105 ASP A O 1
ATOM 826 N N . SER A 1 106 ? 4.228 -19.524 26.434 1.00 45.91 106 SER A N 1
ATOM 827 C CA . SER A 1 106 ? 5.272 -18.499 26.497 1.00 45.91 106 SER A CA 1
ATOM 828 C C . SER A 1 106 ? 6.407 -18.486 25.463 1.00 45.91 106 SER A C 1
ATOM 830 O O . SER A 1 106 ? 7.537 -18.863 25.754 1.00 45.91 106 SER A O 1
ATOM 832 N N . GLN A 1 107 ? 6.165 -17.798 24.344 1.00 33.44 107 GLN A N 1
ATOM 833 C CA . GLN A 1 107 ? 7.106 -16.767 23.891 1.00 33.44 107 GLN A CA 1
ATOM 834 C C . GLN A 1 107 ? 6.328 -15.631 23.211 1.00 33.44 107 GLN A C 1
ATOM 836 O O . GLN A 1 107 ? 6.156 -15.582 21.998 1.00 33.44 107 GLN A O 1
ATOM 841 N N . LEU A 1 108 ? 5.811 -14.726 24.046 1.00 41.06 108 LEU A N 1
ATOM 842 C CA . LEU A 1 108 ? 5.345 -13.403 23.645 1.00 41.06 108 LEU A CA 1
ATOM 843 C C . LEU A 1 108 ? 6.515 -12.653 22.993 1.00 41.06 108 LEU A C 1
ATOM 845 O O . LEU A 1 108 ? 7.375 -12.121 23.692 1.00 41.06 108 LEU A O 1
ATOM 849 N N . VAL A 1 109 ? 6.546 -12.600 21.664 1.00 37.25 109 VAL A N 1
ATOM 850 C CA . VAL A 1 109 ? 7.247 -11.539 20.939 1.00 37.25 109 VAL A CA 1
ATOM 851 C C . VAL A 1 109 ? 6.193 -10.513 20.554 1.00 37.25 109 VAL A C 1
ATOM 853 O O . VAL A 1 109 ? 5.453 -10.662 19.588 1.00 37.25 109 VAL A O 1
ATOM 856 N N . ALA A 1 110 ? 6.055 -9.506 21.411 1.00 36.78 110 ALA A N 1
ATOM 857 C CA . ALA A 1 110 ? 5.275 -8.318 21.126 1.00 36.78 110 ALA A CA 1
ATOM 858 C C . ALA A 1 110 ? 5.941 -7.581 19.953 1.00 36.78 110 ALA A C 1
ATOM 860 O O . ALA A 1 110 ? 6.855 -6.785 20.158 1.00 36.78 110 ALA A O 1
ATOM 861 N N . LEU A 1 111 ? 5.527 -7.890 18.721 1.00 39.56 111 LEU A N 1
ATOM 862 C CA . LEU A 1 111 ? 5.773 -7.016 17.582 1.00 39.56 111 LEU A CA 1
ATOM 863 C C . LEU A 1 111 ? 4.698 -5.937 17.609 1.00 39.56 111 LEU A C 1
ATOM 865 O O . LEU A 1 111 ? 3.564 -6.140 17.188 1.00 39.56 111 LEU A O 1
ATOM 869 N N . ASP A 1 112 ? 5.104 -4.847 18.243 1.00 36.28 112 ASP A N 1
ATOM 870 C CA . ASP A 1 112 ? 4.634 -3.472 18.154 1.00 36.28 112 ASP A CA 1
ATOM 871 C C . ASP A 1 112 ? 3.529 -3.209 17.113 1.00 36.28 112 ASP A C 1
ATOM 873 O O . ASP A 1 112 ? 3.753 -2.688 16.022 1.00 36.28 112 ASP A O 1
ATOM 877 N N . VAL A 1 113 ? 2.294 -3.538 17.493 1.00 41.34 113 VAL A N 1
ATOM 878 C CA . VAL A 1 113 ? 1.104 -2.846 17.003 1.00 41.34 113 VAL A CA 1
ATOM 879 C C . VAL A 1 113 ? 1.107 -1.512 17.737 1.00 41.34 113 VAL A C 1
ATOM 881 O O . VAL A 1 113 ? 0.583 -1.407 18.847 1.00 41.34 113 VAL A O 1
ATOM 884 N N . THR A 1 114 ? 1.750 -0.498 17.159 1.00 36.44 114 THR A N 1
ATOM 885 C CA . THR A 1 114 ? 1.593 0.874 17.646 1.00 36.44 114 THR A CA 1
ATOM 886 C C . THR A 1 114 ? 0.184 1.342 17.300 1.00 36.44 114 THR A C 1
ATOM 888 O O . THR A 1 114 ? -0.093 1.859 16.225 1.00 36.44 114 THR A O 1
ATOM 891 N N . ASP A 1 115 ? -0.727 1.050 18.223 1.00 35.50 115 ASP A N 1
ATOM 892 C CA . ASP A 1 115 ? -1.555 2.041 18.896 1.00 35.50 115 ASP A CA 1
ATOM 893 C C . ASP A 1 115 ? -2.043 3.190 17.993 1.00 35.50 115 ASP A C 1
ATOM 895 O O . ASP A 1 115 ? -1.331 4.174 17.769 1.00 35.50 115 ASP A O 1
ATOM 899 N N . GLN A 1 116 ? -3.318 3.139 17.587 1.00 36.94 116 GLN A N 1
ATOM 900 C CA . GLN A 1 116 ? -4.117 4.363 17.461 1.00 36.94 116 GLN A CA 1
ATOM 901 C C . GLN A 1 116 ? -4.296 4.963 18.868 1.00 36.94 116 GLN A C 1
ATOM 903 O O . GLN A 1 116 ? -5.398 5.052 19.409 1.00 36.94 116 GLN A O 1
ATOM 908 N N . SER A 1 117 ? -3.185 5.408 19.455 1.00 38.78 117 SER A N 1
ATOM 909 C CA . SER A 1 117 ? -3.221 6.486 20.421 1.00 38.78 117 SER A CA 1
ATOM 910 C C . SER A 1 117 ? -3.780 7.688 19.675 1.00 38.78 117 SER A C 1
ATOM 912 O O . SER A 1 117 ? -3.537 7.875 18.481 1.00 38.78 117 SER A O 1
ATOM 914 N N . VAL A 1 118 ? -4.575 8.500 20.367 1.00 43.94 118 VAL A N 1
ATOM 915 C CA . VAL A 1 118 ? -4.865 9.876 19.956 1.00 43.94 118 VAL A CA 1
ATOM 916 C C . VAL A 1 118 ? -3.565 10.441 19.393 1.00 43.94 118 VAL A C 1
ATOM 918 O O . VAL A 1 118 ? -2.610 10.525 20.155 1.00 43.94 118 VAL A O 1
ATOM 921 N N . ALA A 1 119 ? -3.488 10.689 18.080 1.00 53.78 119 ALA A N 1
ATOM 922 C CA . ALA A 1 119 ? -2.226 11.022 17.429 1.00 53.78 119 ALA A CA 1
ATOM 923 C C . ALA A 1 119 ? -1.702 12.328 18.037 1.00 53.78 119 ALA A C 1
ATOM 925 O O . ALA A 1 119 ? -2.121 13.418 17.652 1.00 53.78 119 ALA A O 1
ATOM 926 N N . GLU A 1 120 ? -0.866 12.207 19.065 1.00 66.88 120 GLU A N 1
ATOM 927 C CA . GLU A 1 120 ? -0.244 13.341 19.716 1.00 66.88 120 GLU A CA 1
ATOM 928 C C . GLU A 1 120 ? 0.711 13.971 18.708 1.00 66.88 120 GLU A C 1
ATOM 930 O O . GLU A 1 120 ? 1.436 13.266 17.996 1.00 66.88 120 GLU A O 1
ATOM 935 N N . ASP A 1 121 ? 0.714 15.303 18.647 1.00 80.81 121 ASP A N 1
ATOM 936 C CA . ASP A 1 121 ? 1.640 16.030 17.789 1.00 80.81 121 ASP A CA 1
ATOM 937 C C . ASP A 1 121 ? 3.071 15.557 18.064 1.00 80.81 121 ASP A C 1
ATOM 939 O O . ASP A 1 121 ? 3.576 15.604 19.194 1.00 80.81 121 ASP A O 1
ATOM 943 N N . ALA A 1 122 ? 3.733 15.093 17.006 1.00 81.75 122 ALA A N 1
ATOM 944 C CA . ALA A 1 122 ? 5.107 14.645 17.093 1.00 81.75 122 ALA A CA 1
ATOM 945 C C . ALA A 1 122 ? 5.996 15.797 17.579 1.00 81.75 122 ALA A C 1
ATOM 947 O O . ALA A 1 122 ? 6.073 16.855 16.954 1.00 81.75 122 ALA A O 1
ATOM 948 N N . LYS A 1 123 ? 6.703 15.581 18.692 1.00 87.88 123 LYS A N 1
ATOM 949 C CA . LYS A 1 123 ? 7.659 16.562 19.233 1.00 87.88 123 LYS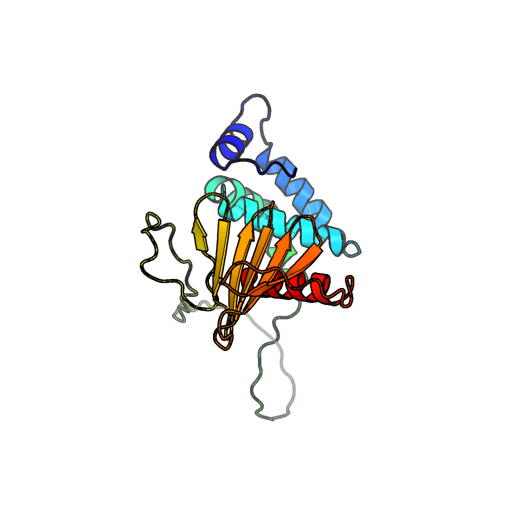 A CA 1
ATOM 950 C C . LYS A 1 123 ? 8.939 16.648 18.399 1.00 87.88 123 LYS A C 1
ATOM 952 O O . LYS A 1 123 ? 9.626 17.664 18.442 1.00 87.88 123 LYS A O 1
ATOM 957 N N . GLU A 1 124 ? 9.248 15.590 17.652 1.00 89.25 124 GLU A N 1
ATOM 958 C CA . GLU A 1 124 ? 10.399 15.495 16.759 1.00 89.25 124 GLU A CA 1
ATOM 959 C C . GLU A 1 124 ? 10.164 14.478 15.628 1.00 89.25 124 GLU A C 1
ATOM 961 O O . GLU A 1 124 ? 9.303 13.600 15.734 1.00 89.25 124 GLU A O 1
ATOM 966 N N . VAL A 1 125 ? 10.950 14.601 14.551 1.00 87.88 125 VAL A N 1
ATOM 967 C CA . VAL A 1 125 ? 10.924 13.696 13.390 1.00 87.88 125 VAL A CA 1
ATOM 968 C C . VAL A 1 125 ? 12.008 12.631 13.556 1.00 87.88 125 VAL A C 1
ATOM 970 O O . VAL A 1 125 ? 13.201 12.922 13.429 1.00 87.88 125 VAL A O 1
ATOM 973 N N . LEU A 1 126 ? 11.596 11.396 13.832 1.00 86.38 126 LEU A N 1
ATOM 974 C CA . LEU A 1 126 ? 12.480 10.253 14.047 1.00 86.38 126 LEU A CA 1
ATOM 975 C C . LEU A 1 126 ? 12.880 9.587 12.717 1.00 86.38 126 LEU A C 1
ATOM 977 O O . LEU A 1 126 ? 12.076 9.564 11.783 1.00 86.38 126 LEU A O 1
ATOM 981 N N . PRO A 1 127 ? 14.109 9.043 12.609 1.00 83.19 127 PRO A N 1
ATOM 982 C CA . PRO A 1 127 ? 14.537 8.300 11.427 1.00 83.19 127 PRO A CA 1
ATOM 983 C C . PRO A 1 127 ? 13.673 7.066 11.162 1.00 83.19 127 PRO A C 1
ATOM 985 O O . PRO A 1 127 ? 13.314 6.367 12.106 1.00 83.19 127 PRO A O 1
ATOM 988 N N . GLY A 1 128 ? 13.382 6.786 9.889 1.00 73.69 128 GLY A N 1
ATOM 989 C CA . GLY A 1 128 ? 12.594 5.611 9.488 1.00 73.69 128 GLY A CA 1
ATOM 990 C C . GLY A 1 128 ? 11.128 5.660 9.925 1.00 73.69 128 GLY A C 1
ATOM 991 O O . GLY A 1 128 ? 10.455 4.643 9.903 1.00 73.69 128 GLY A O 1
ATOM 992 N N . LYS A 1 129 ? 10.630 6.828 10.354 1.00 78.31 129 LYS A N 1
ATOM 993 C CA . LYS A 1 129 ? 9.213 7.046 10.645 1.00 78.31 129 LYS A CA 1
ATOM 994 C C . LYS A 1 129 ? 8.655 8.111 9.709 1.00 78.31 129 LYS A C 1
ATOM 996 O O . LYS A 1 129 ? 9.225 9.198 9.580 1.00 78.31 129 LYS A O 1
ATOM 1001 N N . ALA A 1 130 ? 7.537 7.794 9.063 1.00 81.06 130 ALA A N 1
ATOM 1002 C CA . ALA A 1 130 ? 6.791 8.738 8.245 1.00 81.06 130 ALA A CA 1
ATOM 1003 C C . ALA A 1 130 ? 5.825 9.564 9.109 1.00 81.06 130 ALA A C 1
ATOM 1005 O O . ALA A 1 130 ? 5.159 9.053 10.011 1.00 81.06 130 ALA A O 1
ATOM 1006 N N . TYR A 1 131 ? 5.740 10.854 8.809 1.00 87.00 131 TYR A N 1
ATOM 1007 C CA . TYR A 1 131 ? 4.889 11.831 9.475 1.00 87.00 131 TYR A CA 1
ATOM 1008 C C . TYR A 1 131 ? 4.033 12.554 8.444 1.00 87.00 131 TYR A C 1
ATOM 1010 O O . TYR A 1 131 ? 4.448 12.741 7.302 1.00 87.00 131 TYR A O 1
ATOM 1018 N N . HIS A 1 132 ? 2.857 13.007 8.868 1.00 86.75 132 HIS A N 1
ATOM 1019 C CA . HIS A 1 132 ? 1.930 13.745 8.019 1.00 86.75 132 HIS A CA 1
ATOM 1020 C C . HIS A 1 132 ? 1.585 15.089 8.656 1.00 86.75 132 HIS A C 1
ATOM 1022 O O . HIS A 1 132 ? 1.285 15.170 9.847 1.00 86.75 132 HIS A O 1
ATOM 1028 N N . TRP A 1 133 ? 1.613 16.148 7.851 1.00 88.00 133 TRP A N 1
ATOM 1029 C CA . TRP A 1 133 ? 1.197 17.489 8.239 1.00 88.00 133 TRP A CA 1
ATOM 1030 C C . TRP A 1 133 ? 0.394 18.135 7.110 1.00 88.00 133 TRP A C 1
ATOM 1032 O O . TRP A 1 133 ? 0.948 18.616 6.119 1.00 88.00 133 TRP A O 1
ATOM 1042 N N . ARG A 1 134 ? -0.935 18.169 7.276 1.00 89.94 134 ARG A N 1
ATOM 1043 C CA . ARG A 1 134 ? -1.882 18.544 6.209 1.00 89.94 134 ARG A CA 1
ATOM 1044 C C . ARG A 1 134 ? -1.653 17.665 4.971 1.00 89.94 134 ARG A C 1
ATOM 1046 O O . ARG A 1 134 ? -1.672 16.449 5.099 1.00 89.94 134 ARG A O 1
ATOM 1053 N N . ASP A 1 135 ? -1.397 18.278 3.819 1.00 90.44 135 ASP A N 1
ATOM 1054 C CA . ASP A 1 135 ? -1.165 17.602 2.538 1.00 90.44 135 ASP A CA 1
ATOM 1055 C C . ASP A 1 135 ? 0.312 17.226 2.322 1.00 90.44 135 ASP A C 1
ATOM 1057 O O . ASP A 1 135 ? 0.695 16.774 1.243 1.00 90.44 135 ASP A O 1
ATOM 1061 N N . TRP A 1 136 ? 1.163 17.462 3.325 1.00 92.38 136 TRP A N 1
ATOM 1062 C CA . TRP A 1 136 ? 2.586 17.162 3.266 1.00 92.38 136 TRP A CA 1
ATOM 1063 C C . TRP A 1 136 ? 2.910 15.909 4.060 1.00 92.38 136 TRP A C 1
ATOM 1065 O O . TRP A 1 136 ? 2.475 15.732 5.197 1.00 92.38 136 TRP A O 1
ATOM 1075 N N . SER A 1 137 ? 3.744 15.077 3.463 1.00 93.12 137 SER A N 1
ATOM 1076 C CA . SER A 1 137 ? 4.374 13.933 4.098 1.00 93.12 137 SER A CA 1
ATOM 1077 C C . SER A 1 137 ? 5.838 14.260 4.377 1.00 93.12 137 SER A C 1
ATOM 1079 O O . SER A 1 137 ? 6.488 14.965 3.600 1.00 93.12 137 SER A O 1
ATOM 1081 N N . VAL A 1 138 ? 6.346 13.785 5.509 1.00 92.81 138 VAL A N 1
ATOM 1082 C CA . VAL A 1 138 ? 7.705 14.042 5.989 1.00 92.81 138 VAL A CA 1
ATOM 1083 C C . VAL A 1 138 ? 8.320 12.729 6.451 1.00 92.81 138 VAL A C 1
ATOM 1085 O O . VAL A 1 138 ? 7.730 12.032 7.272 1.00 92.81 138 VAL A O 1
ATOM 1088 N N . CYS A 1 139 ? 9.522 12.404 5.987 1.00 92.12 139 CYS A N 1
ATOM 1089 C CA . CYS A 1 139 ? 10.289 11.280 6.521 1.00 92.12 139 CYS A CA 1
ATOM 1090 C C . CYS A 1 139 ? 11.759 11.660 6.698 1.00 92.12 139 CYS A C 1
ATOM 1092 O O . CYS A 1 139 ? 12.344 12.403 5.903 1.00 92.12 139 CYS A O 1
ATOM 1094 N N . ARG A 1 140 ? 12.353 11.183 7.795 1.00 89.25 140 ARG A N 1
ATOM 1095 C CA . ARG A 1 140 ? 13.776 11.367 8.075 1.00 89.25 140 ARG A CA 1
ATOM 1096 C C . ARG A 1 140 ? 14.535 10.116 7.649 1.00 89.25 140 ARG A C 1
ATOM 1098 O O . ARG A 1 140 ? 14.406 9.064 8.272 1.00 89.25 140 ARG A O 1
ATOM 1105 N N . GLY A 1 141 ? 15.371 10.275 6.634 1.00 86.56 141 GLY A N 1
ATOM 1106 C CA . GLY A 1 141 ? 16.368 9.294 6.245 1.00 86.56 141 GLY A CA 1
ATOM 1107 C C . GLY A 1 141 ? 17.626 9.391 7.103 1.00 86.56 141 GLY A C 1
ATOM 1108 O O . GLY A 1 141 ? 17.744 10.212 8.020 1.00 86.56 141 GLY A O 1
ATOM 1109 N N . ARG A 1 142 ? 18.617 8.557 6.782 1.00 87.44 142 ARG A N 1
ATOM 1110 C CA . ARG A 1 142 ? 19.918 8.547 7.475 1.00 87.44 142 ARG A CA 1
ATOM 1111 C C . ARG A 1 142 ? 20.660 9.878 7.322 1.00 87.44 142 ARG A C 1
ATOM 1113 O O . ARG A 1 142 ? 21.137 10.446 8.302 1.00 87.44 142 ARG A O 1
ATOM 1120 N N . ASP A 1 143 ? 20.710 10.373 6.089 1.00 88.00 143 ASP A N 1
ATOM 1121 C CA . ASP A 1 143 ? 21.544 11.511 5.691 1.00 88.00 143 ASP A CA 1
ATOM 1122 C C . ASP A 1 143 ? 20.732 12.686 5.134 1.00 88.00 143 ASP A C 1
ATOM 1124 O O . ASP A 1 143 ? 21.300 13.736 4.826 1.00 88.00 143 ASP A O 1
ATOM 1128 N N . CYS A 1 144 ? 19.411 12.530 5.024 1.00 92.75 144 CYS A N 1
ATOM 1129 C CA . CYS A 1 144 ? 18.506 13.503 4.424 1.00 92.75 144 CYS A CA 1
ATOM 1130 C C . CYS A 1 144 ? 17.174 13.579 5.183 1.00 92.75 144 CYS A C 1
ATOM 1132 O O . CYS A 1 144 ? 16.758 12.624 5.835 1.00 92.75 144 CYS A O 1
ATOM 1134 N N . LEU A 1 145 ? 16.487 14.710 5.056 1.00 93.31 145 LEU A N 1
ATOM 1135 C CA . LEU A 1 145 ? 15.072 14.865 5.381 1.00 93.31 145 LEU A CA 1
ATOM 1136 C C . LEU A 1 145 ? 14.290 15.021 4.075 1.00 93.31 145 LEU A C 1
ATOM 1138 O O . LEU A 1 145 ? 14.618 15.896 3.271 1.00 93.31 145 LEU A O 1
ATOM 1142 N N . TYR A 1 146 ? 13.256 14.210 3.885 1.00 94.38 146 TYR A N 1
ATOM 1143 C CA . TYR A 1 146 ? 12.378 14.276 2.723 1.00 94.38 146 TYR A CA 1
ATOM 1144 C C . TYR A 1 146 ? 11.036 14.885 3.109 1.00 94.38 146 TYR A C 1
ATOM 1146 O O . TYR A 1 146 ? 10.479 14.580 4.165 1.00 94.38 146 TYR A O 1
ATOM 1154 N N . ILE A 1 147 ? 10.526 15.762 2.249 1.00 95.12 147 ILE A N 1
ATOM 1155 C CA . ILE A 1 147 ? 9.244 16.449 2.428 1.00 95.12 147 ILE A CA 1
ATOM 1156 C C . ILE A 1 147 ? 8.538 16.456 1.079 1.00 95.12 147 ILE A C 1
ATOM 1158 O O . ILE A 1 147 ? 9.101 16.959 0.111 1.00 95.12 147 ILE A O 1
ATOM 1162 N N . TRP A 1 148 ? 7.326 15.925 0.974 1.00 94.75 148 TRP A N 1
ATOM 1163 C CA . TRP A 1 148 ? 6.628 15.876 -0.311 1.00 94.75 148 TRP A CA 1
ATOM 1164 C C . TRP A 1 148 ? 5.113 15.993 -0.184 1.00 94.75 148 TRP A C 1
ATOM 1166 O O . TRP A 1 148 ? 4.535 15.799 0.879 1.00 94.75 148 TRP A O 1
ATOM 1176 N N . SER A 1 149 ? 4.490 16.347 -1.298 1.00 92.62 149 SER A N 1
ATOM 1177 C CA . SER A 1 149 ? 3.052 16.400 -1.540 1.00 92.62 149 SER A CA 1
ATOM 1178 C C . SER A 1 149 ? 2.794 16.058 -3.010 1.00 92.62 149 SER A C 1
ATOM 1180 O O . SER A 1 149 ? 3.732 15.859 -3.787 1.00 92.62 149 SER A O 1
ATOM 1182 N N . ASP A 1 150 ? 1.529 16.071 -3.421 1.00 87.56 150 ASP A N 1
ATOM 1183 C CA . ASP A 1 150 ? 1.142 15.887 -4.825 1.00 87.56 150 ASP A CA 1
ATOM 1184 C C . ASP A 1 150 ? 1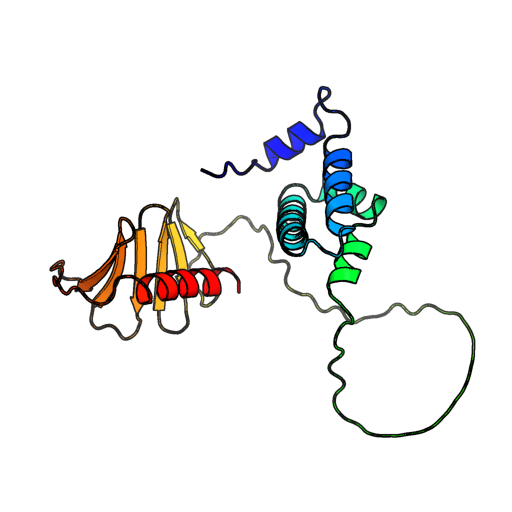.739 16.950 -5.765 1.00 87.56 150 ASP A C 1
ATOM 1186 O O . ASP A 1 150 ? 1.914 16.703 -6.958 1.00 87.56 150 ASP A O 1
ATOM 1190 N N . ALA A 1 151 ? 2.045 18.143 -5.246 1.00 88.38 151 ALA A N 1
ATOM 1191 C CA . ALA A 1 151 ? 2.543 19.258 -6.047 1.00 88.38 151 ALA A CA 1
ATOM 1192 C C . ALA A 1 151 ? 4.076 19.305 -6.130 1.00 88.38 151 ALA A C 1
ATOM 1194 O O . ALA A 1 151 ? 4.623 19.772 -7.131 1.00 88.38 151 ALA A O 1
ATOM 1195 N N . ALA A 1 152 ? 4.777 18.867 -5.082 1.00 92.75 152 ALA A N 1
ATOM 1196 C CA . ALA A 1 152 ? 6.224 19.012 -4.988 1.00 92.75 152 ALA A CA 1
ATOM 1197 C C . ALA A 1 152 ? 6.861 17.984 -4.052 1.00 92.75 152 ALA A C 1
ATOM 1199 O O . ALA A 1 152 ? 6.255 17.577 -3.066 1.00 92.75 152 ALA A O 1
ATOM 1200 N N . ALA A 1 153 ? 8.127 17.655 -4.298 1.00 94.25 153 ALA A N 1
ATOM 1201 C CA . ALA A 1 153 ? 8.956 16.867 -3.388 1.00 94.25 153 ALA A CA 1
ATOM 1202 C C . ALA A 1 153 ? 10.283 17.581 -3.126 1.00 94.25 153 ALA A C 1
ATOM 1204 O O . ALA A 1 153 ? 10.818 18.224 -4.022 1.00 94.25 153 ALA A O 1
ATOM 1205 N N . LEU A 1 154 ? 10.815 17.483 -1.915 1.00 94.38 154 LEU A N 1
ATOM 1206 C CA . LEU A 1 154 ? 12.039 18.131 -1.463 1.00 94.38 154 LEU A CA 1
ATOM 1207 C C . LEU A 1 154 ? 12.911 17.126 -0.717 1.00 94.38 154 LEU A C 1
ATOM 1209 O O . LEU A 1 154 ? 12.414 16.265 0.004 1.00 94.38 154 LEU A O 1
ATOM 1213 N N . GLU A 1 155 ? 14.219 17.295 -0.850 1.00 95.19 155 GLU A N 1
ATOM 1214 C CA . GLU A 1 155 ? 15.224 16.602 -0.053 1.00 95.19 155 GLU A CA 1
ATOM 1215 C C . GLU A 1 155 ? 16.230 17.606 0.484 1.00 95.19 155 GLU A C 1
ATOM 1217 O O . GLU A 1 155 ? 16.863 18.364 -0.263 1.00 95.19 155 GLU A O 1
ATOM 1222 N N . LEU A 1 156 ? 16.393 17.557 1.799 1.00 93.38 156 LEU A N 1
ATOM 1223 C CA . LEU A 1 156 ? 17.319 18.372 2.559 1.00 93.38 156 LEU A CA 1
ATOM 1224 C C . LEU A 1 156 ? 18.415 17.457 3.100 1.00 93.38 156 LEU A C 1
ATOM 1226 O O . LEU A 1 156 ? 18.205 16.741 4.077 1.00 93.38 156 LEU A O 1
ATOM 1230 N N . SER A 1 157 ? 19.586 17.451 2.466 1.00 92.50 157 SER A N 1
ATOM 1231 C CA . SER A 1 157 ? 20.712 16.649 2.951 1.00 92.50 157 SER A CA 1
ATOM 1232 C C . SER A 1 157 ? 21.333 17.281 4.202 1.00 92.50 157 SER A C 1
ATOM 1234 O O . SER A 1 157 ? 21.642 18.477 4.209 1.00 92.50 157 SER A O 1
ATOM 1236 N N . ASN A 1 158 ? 21.579 16.475 5.239 1.00 86.19 158 ASN A N 1
ATOM 1237 C CA . ASN A 1 158 ? 22.182 16.884 6.514 1.00 86.19 158 ASN A 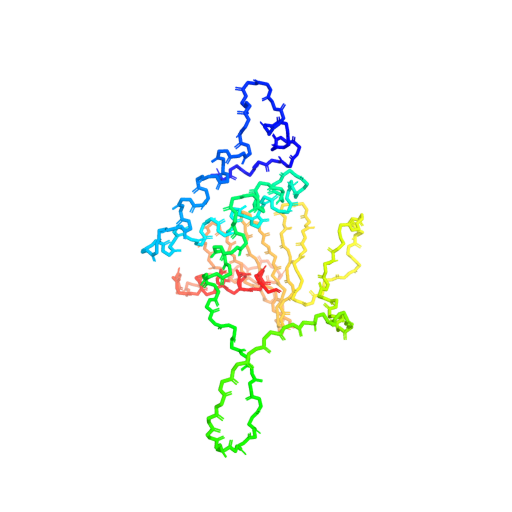CA 1
ATOM 1238 C C . ASN A 1 158 ? 23.599 17.465 6.340 1.00 86.19 158 ASN A C 1
ATOM 1240 O O . ASN A 1 158 ? 24.050 18.245 7.174 1.00 86.19 158 ASN A O 1
ATOM 1244 N N . GLY A 1 159 ? 24.305 17.084 5.269 1.00 88.50 159 GLY A N 1
ATOM 1245 C CA . GLY A 1 159 ? 25.637 17.598 4.932 1.00 88.50 159 GLY A CA 1
ATOM 1246 C C . GLY A 1 159 ? 25.625 18.793 3.976 1.00 88.50 159 GLY A C 1
ATOM 1247 O O . GLY A 1 159 ? 26.691 19.264 3.576 1.00 88.50 159 GLY A O 1
ATOM 1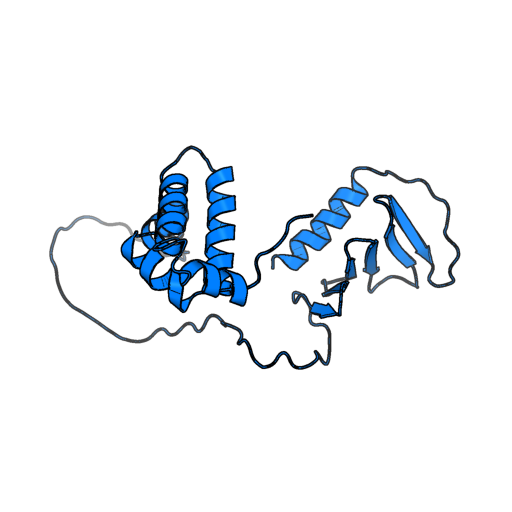248 N N . SER A 1 160 ? 24.449 19.271 3.562 1.00 87.00 160 SER A N 1
ATOM 1249 C CA . SER A 1 160 ? 24.357 20.392 2.631 1.00 87.00 160 SER A CA 1
ATOM 1250 C C . SER A 1 160 ? 24.620 21.720 3.339 1.00 87.00 160 SER A C 1
ATOM 1252 O O . SER A 1 160 ? 24.074 22.011 4.400 1.00 87.00 160 SER A O 1
ATOM 1254 N N . ASN A 1 161 ? 25.422 22.585 2.721 1.00 89.31 161 ASN A N 1
ATOM 1255 C CA . ASN A 1 161 ? 25.615 23.953 3.203 1.00 89.31 161 ASN A CA 1
ATOM 1256 C C . ASN A 1 161 ? 24.514 24.888 2.667 1.00 89.31 161 ASN A C 1
ATOM 1258 O O . ASN A 1 161 ? 24.822 25.927 2.102 1.00 89.31 161 ASN A O 1
ATOM 1262 N N . GLY A 1 162 ? 23.242 24.486 2.750 1.00 87.06 162 GLY A N 1
ATOM 1263 C CA . GLY A 1 162 ? 22.109 25.265 2.227 1.00 87.06 162 GLY A CA 1
ATOM 1264 C C . GLY A 1 162 ? 21.656 24.904 0.809 1.00 87.06 162 GLY A C 1
ATOM 1265 O O . GLY A 1 162 ? 20.773 25.567 0.275 1.00 87.06 162 GLY A O 1
ATOM 1266 N N . TRP A 1 163 ? 22.214 23.853 0.207 1.00 90.12 163 TRP A N 1
ATOM 1267 C CA . TRP A 1 163 ? 21.714 23.290 -1.050 1.00 90.12 163 TRP A CA 1
ATOM 1268 C C . TRP A 1 163 ? 20.599 22.282 -0.791 1.00 90.12 163 TRP A C 1
ATOM 1270 O O . TRP A 1 163 ? 20.748 21.405 0.054 1.00 90.12 163 TRP A O 1
ATOM 1280 N N . PHE A 1 164 ? 19.522 22.340 -1.565 1.00 93.31 164 PHE A N 1
ATOM 1281 C CA . PHE A 1 164 ? 18.472 21.327 -1.523 1.00 93.31 164 PHE A CA 1
ATOM 1282 C C . PHE A 1 164 ? 18.032 20.918 -2.923 1.00 93.31 164 PHE A C 1
ATOM 1284 O O . PHE A 1 164 ? 18.131 21.697 -3.877 1.00 93.31 164 PHE A O 1
ATOM 1291 N N . ARG A 1 165 ? 17.542 19.682 -3.037 1.00 92.44 165 ARG A N 1
ATOM 1292 C CA . ARG A 1 165 ? 16.945 19.154 -4.267 1.00 92.44 165 ARG A CA 1
ATOM 1293 C C . ARG A 1 165 ? 15.436 19.211 -4.150 1.00 92.44 165 ARG A C 1
ATOM 1295 O O . ARG A 1 165 ? 14.890 18.973 -3.075 1.00 92.44 165 ARG A O 1
ATOM 1302 N N . PHE A 1 166 ? 14.766 19.508 -5.251 1.00 93.00 166 PHE A N 1
ATOM 1303 C CA . PHE A 1 166 ? 13.316 19.487 -5.297 1.00 93.00 166 PHE A CA 1
ATOM 1304 C C . PHE A 1 166 ? 12.803 19.024 -6.654 1.00 93.00 166 PHE A C 1
ATOM 1306 O O . PHE A 1 166 ? 13.457 19.193 -7.682 1.00 93.00 166 PHE A O 1
ATOM 1313 N N . ILE A 1 167 ? 11.612 18.444 -6.643 1.00 93.06 167 ILE A N 1
ATOM 1314 C CA . ILE A 1 167 ? 10.816 18.143 -7.819 1.00 93.06 167 ILE A CA 1
ATOM 1315 C C . ILE A 1 167 ? 9.614 19.077 -7.793 1.00 93.06 167 ILE A C 1
ATOM 1317 O O . ILE A 1 167 ? 8.869 19.093 -6.817 1.00 93.06 167 ILE A O 1
ATOM 1321 N N . LEU A 1 168 ? 9.425 19.827 -8.873 1.00 90.19 168 LEU A N 1
ATOM 1322 C CA . LEU A 1 168 ? 8.225 20.620 -9.128 1.00 90.19 168 LEU A CA 1
ATOM 1323 C C . LEU A 1 168 ? 7.805 20.379 -10.580 1.00 90.19 168 LEU A C 1
ATOM 1325 O O . LEU A 1 168 ? 8.662 20.354 -11.466 1.00 90.19 168 LEU A O 1
ATOM 1329 N N . ASP A 1 169 ? 6.517 20.138 -10.826 1.00 84.81 169 ASP A N 1
ATOM 1330 C CA . ASP A 1 169 ? 5.983 19.802 -12.158 1.00 84.81 169 ASP A CA 1
ATOM 1331 C C . ASP A 1 169 ? 6.741 18.646 -12.852 1.00 84.81 169 ASP A C 1
ATOM 1333 O O . ASP A 1 169 ? 6.997 18.664 -14.059 1.00 84.81 169 ASP A O 1
ATOM 1337 N N . GLY A 1 170 ? 7.180 17.652 -12.070 1.00 82.44 170 GLY A N 1
ATOM 1338 C CA . GLY A 1 170 ? 7.951 16.502 -12.559 1.00 82.44 170 GLY A CA 1
ATOM 1339 C C . GLY A 1 170 ? 9.405 16.807 -12.949 1.00 82.44 170 GLY A C 1
ATOM 1340 O O . GLY A 1 170 ? 10.090 15.933 -13.480 1.00 82.44 170 GLY A O 1
ATOM 1341 N N . LYS A 1 171 ? 9.906 18.020 -12.690 1.00 86.62 171 LYS A N 1
ATOM 1342 C CA . LYS A 1 171 ? 11.288 18.417 -12.988 1.00 86.62 171 LYS A CA 1
ATOM 1343 C C . LYS A 1 171 ? 12.120 18.469 -11.719 1.00 86.62 171 LYS A C 1
ATOM 1345 O O . LYS A 1 171 ? 11.808 19.225 -10.806 1.00 86.62 171 LYS A O 1
ATOM 1350 N N . LEU A 1 172 ? 13.203 17.694 -11.705 1.00 89.69 172 LEU A N 1
ATOM 1351 C CA . LEU A 1 172 ? 14.218 17.755 -10.660 1.00 89.69 172 LEU A CA 1
ATOM 1352 C C . LEU A 1 172 ? 15.098 18.993 -10.859 1.00 89.69 172 LEU A C 1
ATOM 1354 O O . LEU A 1 172 ? 15.646 19.200 -11.942 1.00 89.69 172 LEU A O 1
ATOM 1358 N N . ALA A 1 173 ? 15.262 19.773 -9.801 1.00 89.12 173 ALA A N 1
ATOM 1359 C CA . ALA A 1 173 ? 16.141 20.928 -9.749 1.00 89.12 173 ALA A CA 1
ATOM 1360 C C . ALA A 1 173 ? 16.849 21.004 -8.390 1.00 89.12 173 ALA A C 1
ATOM 1362 O O . ALA A 1 173 ? 16.442 20.371 -7.413 1.00 89.12 173 ALA A O 1
ATOM 1363 N N . THR A 1 174 ? 17.917 21.795 -8.341 1.00 90.44 174 THR A N 1
ATOM 1364 C CA . THR A 1 174 ? 18.681 22.075 -7.125 1.00 90.44 174 THR A CA 1
ATOM 1365 C C . THR A 1 174 ? 18.687 23.581 -6.906 1.00 90.44 174 THR A C 1
ATOM 1367 O O . THR A 1 174 ? 18.874 24.351 -7.848 1.00 90.44 174 THR A O 1
ATOM 1370 N N . MET A 1 175 ? 18.459 24.019 -5.674 1.00 88.25 175 MET A N 1
ATOM 1371 C CA . MET A 1 175 ? 18.449 25.434 -5.318 1.00 88.25 175 MET A CA 1
ATOM 1372 C C . MET A 1 175 ? 19.238 25.649 -4.030 1.00 88.25 175 MET A C 1
ATOM 1374 O O . MET A 1 175 ? 19.270 24.793 -3.146 1.00 88.25 175 MET A O 1
ATOM 1378 N N . TYR A 1 176 ? 19.891 26.803 -3.939 1.00 89.44 176 TYR A N 1
ATOM 1379 C CA . TYR A 1 176 ? 20.494 27.270 -2.700 1.00 89.44 176 TYR A CA 1
ATOM 1380 C C . TYR A 1 176 ? 19.456 28.038 -1.873 1.00 89.44 176 TYR A C 1
ATOM 1382 O O . TYR A 1 176 ? 18.660 28.801 -2.423 1.00 89.44 176 TYR A O 1
ATOM 1390 N N . SER A 1 177 ? 19.476 27.894 -0.550 1.00 81.88 177 SER A N 1
ATOM 1391 C CA . SER A 1 177 ? 18.483 28.457 0.379 1.00 81.88 177 SER A CA 1
ATOM 1392 C C . SER A 1 177 ? 18.325 29.984 0.317 1.00 81.88 177 SER A C 1
ATOM 1394 O O . SER A 1 177 ? 17.332 30.513 0.811 1.00 81.88 177 SER A O 1
ATOM 1396 N N . SER A 1 178 ? 19.248 30.703 -0.334 1.00 81.06 178 SER A N 1
ATOM 1397 C CA . SER A 1 178 ? 19.125 32.138 -0.631 1.00 81.06 178 SER A CA 1
ATOM 1398 C C . SER A 1 178 ? 18.144 32.474 -1.766 1.00 81.06 178 SER A C 1
ATOM 1400 O O . SER A 1 178 ? 17.936 33.655 -2.036 1.00 81.06 178 SER A O 1
ATOM 1402 N N . GLY A 1 179 ? 17.568 31.477 -2.449 1.00 66.12 179 GLY A N 1
ATOM 1403 C CA . GLY A 1 179 ? 16.522 31.669 -3.460 1.00 66.12 179 GLY A CA 1
ATOM 1404 C C . GLY A 1 179 ? 17.011 31.951 -4.885 1.00 66.12 179 GLY A C 1
ATOM 1405 O O . GLY A 1 179 ? 16.220 32.406 -5.708 1.00 66.12 179 GLY A O 1
ATOM 1406 N N . SER A 1 180 ? 18.281 31.677 -5.203 1.00 57.78 180 SER A N 1
ATOM 1407 C CA . SER A 1 180 ? 18.794 31.764 -6.579 1.00 57.78 180 SER A CA 1
ATOM 1408 C C . SER A 1 180 ? 18.765 30.376 -7.234 1.00 57.78 180 SER A C 1
ATOM 1410 O O . SER A 1 180 ? 19.582 29.530 -6.862 1.00 57.78 180 SER A O 1
ATOM 1412 N N . PRO A 1 181 ? 17.843 30.094 -8.175 1.00 56.84 181 PRO A N 1
ATOM 1413 C CA . PRO A 1 181 ? 17.863 28.843 -8.924 1.00 56.84 181 PRO A CA 1
ATOM 1414 C C . PRO A 1 181 ? 19.071 28.843 -9.864 1.00 56.84 181 PRO A C 1
ATOM 1416 O O . PRO A 1 181 ? 19.136 29.648 -10.795 1.00 56.84 181 PRO A O 1
ATOM 1419 N N . GLU A 1 182 ? 20.031 27.945 -9.642 1.00 56.50 182 GLU A N 1
ATOM 1420 C CA . GLU A 1 182 ? 21.067 27.710 -10.643 1.00 56.50 182 GLU A CA 1
ATOM 1421 C C . GLU A 1 182 ? 20.453 26.912 -11.794 1.00 56.50 182 GLU A C 1
ATOM 1423 O O . GLU A 1 182 ? 20.071 25.749 -11.663 1.00 56.50 182 GLU A O 1
ATOM 1428 N N . GLY A 1 183 ? 20.318 27.574 -12.943 1.00 56.56 183 GLY A N 1
ATOM 1429 C CA . GLY A 1 183 ? 20.005 26.921 -14.204 1.00 56.56 183 GLY A CA 1
ATOM 1430 C C . GLY A 1 183 ? 21.166 26.021 -14.616 1.00 56.56 183 GLY A C 1
ATOM 1431 O O . GLY A 1 183 ? 22.092 26.475 -15.280 1.00 56.56 183 GLY A O 1
ATOM 1432 N N . GLY A 1 184 ? 21.102 24.750 -14.229 1.00 44.22 184 GLY A N 1
ATOM 1433 C CA . GLY A 1 184 ? 22.015 23.697 -14.661 1.00 44.22 184 GLY A CA 1
ATOM 1434 C C . GLY A 1 184 ? 21.211 22.486 -15.112 1.00 44.22 184 GLY A C 1
ATOM 1435 O O . GLY A 1 184 ? 20.642 21.764 -14.299 1.00 44.22 184 GLY A O 1
ATOM 1436 N N . ALA A 1 185 ? 21.101 22.301 -16.425 1.00 49.84 185 ALA A N 1
ATOM 1437 C CA . ALA A 1 185 ? 20.464 21.138 -17.017 1.00 49.84 185 ALA A CA 1
ATOM 1438 C C . ALA A 1 185 ? 21.357 19.908 -16.819 1.00 49.84 185 ALA A C 1
ATOM 1440 O O . ALA A 1 185 ? 22.315 19.762 -17.563 1.00 49.84 185 ALA A O 1
ATOM 1441 N N . ASP A 1 186 ? 21.028 19.011 -15.884 1.00 50.50 186 ASP A N 1
ATOM 1442 C CA . ASP A 1 186 ? 21.728 17.726 -15.780 1.00 50.50 186 ASP A CA 1
ATOM 1443 C C . ASP A 1 186 ? 20.778 16.531 -15.563 1.00 50.50 186 ASP A C 1
ATOM 1445 O O . ASP A 1 186 ? 20.283 16.243 -14.476 1.00 50.50 186 ASP A O 1
ATOM 1449 N N . THR A 1 187 ? 20.593 15.765 -16.646 1.00 50.50 187 THR A N 1
ATOM 1450 C CA . THR A 1 187 ? 20.144 14.354 -16.699 1.00 50.50 187 THR A CA 1
ATOM 1451 C C . THR A 1 187 ? 18.746 14.031 -16.134 1.00 50.50 187 THR A C 1
ATOM 1453 O O . THR A 1 187 ? 18.554 13.221 -15.227 1.00 50.50 187 THR A O 1
ATOM 1456 N N . SER A 1 188 ? 17.726 14.599 -16.770 1.00 51.31 188 SER A N 1
ATOM 1457 C CA . SER A 1 188 ? 16.300 14.599 -16.398 1.00 51.31 188 SER A CA 1
ATOM 1458 C C . SER A 1 188 ? 15.536 13.256 -16.389 1.00 51.31 188 SER A C 1
ATOM 1460 O O . SER A 1 188 ? 14.318 13.267 -16.262 1.00 51.31 188 SER A O 1
ATOM 1462 N N . GLY A 1 189 ? 16.190 12.095 -16.480 1.00 50.69 189 GLY A N 1
ATOM 1463 C CA . GLY A 1 189 ? 15.491 10.794 -16.496 1.00 50.69 189 GLY A CA 1
ATOM 1464 C C . GLY A 1 189 ? 15.809 9.888 -15.309 1.00 50.69 189 GLY A C 1
ATOM 1465 O O . GLY A 1 189 ? 14.932 9.464 -14.565 1.00 50.69 189 GLY A O 1
ATOM 1466 N N . LYS A 1 190 ? 17.095 9.583 -15.115 1.00 54.66 190 LYS A N 1
ATOM 1467 C CA . LYS A 1 190 ? 17.532 8.566 -14.144 1.00 54.66 190 LYS A CA 1
ATOM 1468 C C . LYS A 1 190 ? 17.577 9.092 -12.710 1.00 54.66 190 LYS A C 1
ATOM 1470 O O . LYS A 1 190 ? 17.346 8.334 -11.774 1.00 54.66 190 LYS A O 1
ATOM 1475 N N . THR A 1 191 ? 17.859 10.379 -12.534 1.00 54.00 191 THR A N 1
ATOM 1476 C CA . THR A 1 191 ? 18.035 10.987 -11.208 1.00 54.00 191 THR A CA 1
ATOM 1477 C C . THR A 1 191 ? 16.693 11.277 -10.538 1.00 54.00 191 THR A C 1
ATOM 1479 O O . THR A 1 191 ? 16.558 11.037 -9.344 1.00 54.00 191 THR A O 1
ATOM 1482 N N . ALA A 1 192 ? 15.676 11.687 -11.308 1.00 56.56 192 ALA A N 1
ATOM 1483 C CA . ALA A 1 192 ? 14.307 11.851 -10.813 1.00 56.56 192 ALA A CA 1
ATOM 1484 C C . ALA A 1 192 ? 13.692 10.509 -10.377 1.00 56.56 192 ALA A C 1
ATOM 1486 O O . ALA A 1 192 ? 13.115 10.423 -9.298 1.00 56.56 192 ALA A O 1
ATOM 1487 N N . ALA A 1 193 ? 13.899 9.440 -11.159 1.00 58.75 193 ALA A N 1
ATOM 1488 C CA . ALA A 1 193 ? 13.450 8.094 -10.798 1.00 58.75 193 ALA A CA 1
ATOM 1489 C C . ALA A 1 193 ? 14.134 7.569 -9.525 1.00 58.75 193 ALA A C 1
ATOM 1491 O O . ALA A 1 193 ? 13.476 7.000 -8.664 1.00 58.75 193 ALA A O 1
ATOM 1492 N N . ARG A 1 194 ? 15.445 7.804 -9.364 1.00 61.19 194 ARG A N 1
ATOM 1493 C CA . ARG A 1 194 ? 16.174 7.440 -8.136 1.00 61.19 194 ARG A CA 1
ATOM 1494 C C . ARG A 1 194 ? 15.706 8.229 -6.920 1.00 61.19 194 ARG A C 1
ATOM 1496 O O . ARG A 1 194 ? 15.619 7.665 -5.840 1.00 61.19 194 ARG A O 1
ATOM 1503 N N . PHE A 1 195 ? 15.403 9.509 -7.099 1.00 62.97 195 PHE A N 1
ATOM 1504 C CA . PHE A 1 195 ? 14.873 10.353 -6.037 1.00 62.97 195 PHE A CA 1
ATOM 1505 C C . PHE A 1 195 ? 13.497 9.871 -5.571 1.00 62.97 195 PHE A C 1
ATOM 1507 O O . PHE A 1 195 ? 13.310 9.595 -4.392 1.00 62.97 195 PHE A O 1
ATOM 1514 N N . ALA A 1 196 ? 12.568 9.678 -6.512 1.00 62.16 196 ALA A N 1
ATOM 1515 C CA . ALA A 1 196 ? 11.240 9.146 -6.223 1.00 62.16 196 ALA A CA 1
ATOM 1516 C C . ALA A 1 196 ? 11.308 7.739 -5.605 1.00 62.16 196 ALA A C 1
ATOM 1518 O O . ALA A 1 196 ? 10.589 7.451 -4.657 1.00 62.16 196 ALA A O 1
ATOM 1519 N N . SER A 1 197 ? 12.221 6.890 -6.090 1.00 62.16 197 SER A N 1
ATOM 1520 C CA . SER A 1 197 ? 12.469 5.562 -5.522 1.00 62.16 197 SER A CA 1
ATOM 1521 C C . SER A 1 197 ? 13.024 5.622 -4.099 1.00 62.16 197 SER A C 1
ATOM 1523 O O . SER A 1 197 ? 12.667 4.771 -3.297 1.00 62.16 197 SER A O 1
ATOM 1525 N N . SER A 1 198 ? 13.888 6.589 -3.778 1.00 62.44 198 SER A N 1
ATOM 1526 C CA . SER A 1 198 ? 14.442 6.745 -2.428 1.00 62.44 198 SER A CA 1
ATOM 1527 C C . SER A 1 198 ? 13.371 7.196 -1.438 1.00 62.44 198 SER A C 1
ATOM 1529 O O . SER A 1 198 ? 13.299 6.658 -0.340 1.00 62.44 198 SER A O 1
ATOM 1531 N N . VAL A 1 199 ? 12.508 8.133 -1.849 1.00 61.34 199 VAL A N 1
ATOM 1532 C CA . VAL A 1 199 ? 11.350 8.557 -1.047 1.00 61.34 199 VAL A CA 1
ATOM 1533 C C . VAL A 1 199 ? 10.398 7.376 -0.834 1.00 61.34 199 VAL A C 1
ATOM 1535 O O . VAL A 1 199 ? 10.014 7.110 0.298 1.00 61.34 199 VAL A O 1
ATOM 1538 N N . ALA A 1 200 ? 10.088 6.616 -1.891 1.00 60.72 200 ALA A N 1
ATOM 1539 C CA . ALA A 1 200 ? 9.207 5.450 -1.809 1.00 60.72 200 ALA A CA 1
ATOM 1540 C C . ALA A 1 200 ? 9.764 4.328 -0.908 1.00 60.72 200 ALA A C 1
ATOM 1542 O O . ALA A 1 200 ? 9.013 3.713 -0.155 1.00 60.72 200 ALA A O 1
ATOM 1543 N N . GLN A 1 201 ? 11.077 4.077 -0.952 1.00 60.09 201 GLN A N 1
ATOM 1544 C CA . GLN A 1 201 ? 11.730 3.070 -0.108 1.00 60.09 201 GLN A CA 1
ATOM 1545 C C . GLN A 1 201 ? 11.734 3.455 1.374 1.00 60.09 201 GLN A C 1
ATOM 1547 O O . GLN A 1 201 ? 11.526 2.590 2.216 1.00 60.09 201 GLN A O 1
ATOM 1552 N N . GLU A 1 202 ? 11.935 4.733 1.705 1.00 55.16 202 GLU A N 1
ATOM 1553 C CA . GLU A 1 202 ? 11.928 5.188 3.102 1.00 55.16 202 GLU A CA 1
ATOM 1554 C C . GLU A 1 202 ? 10.520 5.333 3.695 1.00 55.16 202 GLU A C 1
ATOM 1556 O O . GLU A 1 202 ? 10.380 5.411 4.910 1.00 55.16 202 GLU A O 1
ATOM 1561 N N . THR A 1 203 ? 9.474 5.355 2.865 1.00 50.22 203 THR A N 1
ATOM 1562 C CA . THR A 1 203 ? 8.076 5.312 3.325 1.00 50.22 203 THR A CA 1
ATOM 1563 C C . THR A 1 203 ? 7.534 3.901 3.554 1.00 50.22 203 THR A C 1
ATOM 1565 O O . THR A 1 203 ? 6.472 3.765 4.151 1.00 50.22 203 THR A O 1
ATOM 1568 N N . MET A 1 204 ? 8.218 2.869 3.044 1.00 47.62 204 MET A N 1
ATOM 1569 C CA . MET A 1 204 ? 7.798 1.460 3.122 1.00 47.62 204 MET A CA 1
ATOM 1570 C C . MET A 1 204 ? 8.579 0.633 4.161 1.00 47.62 204 MET A C 1
ATOM 1572 O O . MET A 1 204 ? 8.347 -0.570 4.263 1.00 47.62 204 MET A O 1
ATOM 1576 N N . ALA A 1 205 ? 9.498 1.256 4.902 1.00 38.56 205 ALA A N 1
ATOM 1577 C CA . ALA A 1 205 ? 10.189 0.671 6.054 1.00 38.56 205 ALA A CA 1
ATOM 1578 C C . ALA A 1 205 ? 9.598 1.230 7.352 1.00 38.56 205 ALA A C 1
ATOM 1580 O O . ALA A 1 205 ? 9.566 0.467 8.341 1.00 38.56 205 ALA A O 1
#

Foldseek 3Di:
DDDDDALVRVVCQCVPPVRDCPLLVVVVVLLVLLPPPVCPVSPVVSVVVVVVCCVRPVVSNVVSCVVSVVVVSVVVVVPPDPPPPDDDDDDDDDDDDDDDDDDDDDDDPPPDPDDPPVPPPDPDADALDWDDDPQKIWHDHPFWIWIDGPAKIKIGGNPDPQKIWMAGPLFIFIDGNVPDGPPDDDDSPPVSVVVVVVVVVSHVD

Secondary structure (DSSP, 8-state):
---PPPHHHHHHHHH-TTSTTHHHHHHHHHHHHHT-TT-HHHHHHHHHHHHHHHHHHHHHHHHHHHHTTHHHHHHHHT-S---------------------------------------PPPSS--BT-EEEETTEEEEE-SSEEEEE-SSEEEEEETT-SSEEEEEETTEEEEEETTS-B------TTHHHHHHHHHHHHHH--

Organism: Tenebrio molitor (NCBI:txid7067)

Sequence (205 aa):
MIHYILPSLLEELCNTESSPNFGTQLVEVIATVLDNEDDEDGHLIVLAIIQDLMAKCQEIFLDHFARLGIFTKVQALAGPQETQENDENEQNSEGETRRTGSRLDSQLVALDVTDQSVAEDAKEVLPGKAYHWRDWSVCRGRDCLYIWSDAAALELSNGSNGWFRFILDGKLATMYSSGSPEGGADTSGKTAARFASSVAQETMA

InterPro domains:
  IPR045322 E3 ubiquitin-protein ligase HECTD1/TRIP12-like [PTHR45670] (1-188)

pLDDT: mean 74.02, std 22.74, range [25.27, 97.19]

Radius of gyration: 24.23 Å; chains: 1; bounding box: 56×76×44 Å